Protein AF-A0A5C3F534-F1 (afdb_monomer_lite)

pLDDT: mean 74.05, std 22.43, range [33.62, 97.81]

Structure (mmCIF, N/CA/C/O backbone):
data_AF-A0A5C3F534-F1
#
_entry.id   AF-A0A5C3F534-F1
#
loop_
_atom_site.group_PDB
_atom_site.id
_atom_site.type_symbol
_atom_site.label_atom_id
_atom_site.label_alt_id
_atom_site.label_comp_id
_atom_site.label_asym_id
_atom_site.label_entity_id
_atom_site.label_seq_id
_atom_site.pdbx_PDB_ins_code
_atom_site.Cartn_x
_atom_site.Cartn_y
_atom_site.Cartn_z
_atom_site.occupancy
_atom_site.B_iso_or_equiv
_atom_site.auth_seq_id
_atom_site.auth_comp_id
_atom_site.auth_asym_id
_atom_site.auth_atom_id
_atom_site.pdbx_PDB_model_num
ATOM 1 N N . MET A 1 1 ? -5.388 28.451 -69.605 1.00 50.72 1 MET A N 1
ATOM 2 C CA . MET A 1 1 ? -6.023 29.070 -68.423 1.00 50.72 1 MET A CA 1
ATOM 3 C C . MET A 1 1 ? -6.948 28.037 -67.798 1.00 50.72 1 MET A C 1
ATOM 5 O O . MET A 1 1 ? -7.930 27.686 -68.431 1.00 50.72 1 MET A O 1
ATOM 9 N N . SER A 1 2 ? -6.607 27.494 -66.629 1.00 49.47 2 SER A N 1
ATOM 10 C CA . SER A 1 2 ? -7.449 26.541 -65.888 1.00 49.47 2 SER A CA 1
ATOM 11 C C . SER A 1 2 ? -7.576 27.024 -64.445 1.00 49.47 2 SER A C 1
ATOM 13 O O . SER A 1 2 ? -6.578 27.142 -63.737 1.00 49.47 2 SER A O 1
ATOM 15 N N . THR A 1 3 ? -8.793 27.368 -64.044 1.00 60.88 3 THR A N 1
ATOM 16 C CA . THR A 1 3 ? -9.143 27.924 -62.734 1.00 60.88 3 THR A CA 1
ATOM 17 C C . THR A 1 3 ? -9.295 26.810 -61.693 1.00 60.88 3 THR A C 1
ATOM 19 O O . THR A 1 3 ? -10.115 25.913 -61.880 1.00 60.88 3 THR A O 1
ATOM 22 N N . SER A 1 4 ? -8.529 26.869 -60.598 1.00 57.50 4 SER A N 1
ATOM 23 C CA . SER A 1 4 ? -8.706 26.008 -59.412 1.00 57.50 4 SER A CA 1
ATOM 24 C C . SER A 1 4 ? -10.020 26.316 -58.681 1.00 57.50 4 SER A C 1
ATOM 26 O O . SER A 1 4 ? -10.380 27.491 -58.584 1.00 57.50 4 SER A O 1
ATOM 28 N N . PRO A 1 5 ? -10.711 25.319 -58.095 1.00 60.12 5 PRO A N 1
ATOM 29 C CA . PRO A 1 5 ? -11.879 25.571 -57.266 1.00 60.12 5 PRO A CA 1
ATOM 30 C C . PRO A 1 5 ? -11.446 26.017 -55.863 1.00 60.12 5 PRO A C 1
ATOM 32 O O . PRO A 1 5 ? -10.593 25.408 -55.217 1.00 60.12 5 PRO A O 1
ATOM 35 N N . GLN A 1 6 ? -12.045 27.108 -55.400 1.00 57.16 6 GLN A N 1
ATOM 36 C CA . GLN A 1 6 ? -11.814 27.718 -54.096 1.00 57.16 6 GLN A CA 1
ATOM 37 C C . GLN A 1 6 ? -12.632 26.978 -53.025 1.00 57.16 6 GLN A C 1
ATOM 39 O O . GLN A 1 6 ? -13.840 26.799 -53.174 1.00 57.16 6 GLN A O 1
ATOM 44 N N . ALA A 1 7 ? -11.979 26.525 -51.951 1.00 57.31 7 ALA A N 1
ATOM 45 C CA . ALA A 1 7 ? -12.646 25.885 -50.819 1.00 57.31 7 ALA A CA 1
ATOM 46 C C . ALA A 1 7 ? -13.502 26.912 -50.051 1.00 57.31 7 ALA A C 1
ATOM 48 O O . ALA A 1 7 ? -12.996 27.947 -49.618 1.00 57.31 7 ALA A O 1
ATOM 49 N N . GLY A 1 8 ? -14.801 26.633 -49.901 1.00 61.62 8 GLY A N 1
ATOM 50 C CA . GLY A 1 8 ? -15.735 27.464 -49.133 1.00 61.62 8 GLY A CA 1
ATOM 51 C C . GLY A 1 8 ? -15.507 27.386 -47.613 1.00 61.62 8 GLY A C 1
ATOM 52 O O . GLY A 1 8 ? -14.851 26.456 -47.133 1.00 61.62 8 GLY A O 1
ATOM 53 N N . PRO A 1 9 ? -16.041 28.345 -46.830 1.00 58.97 9 PRO A N 1
ATOM 54 C CA . PRO A 1 9 ? -15.802 28.422 -45.393 1.00 58.97 9 PRO A CA 1
ATOM 55 C C . PRO A 1 9 ? -16.455 27.235 -44.675 1.00 58.97 9 PRO A C 1
ATOM 57 O O . PRO A 1 9 ? -17.672 27.062 -44.703 1.00 58.97 9 PRO A O 1
ATOM 60 N N . SER A 1 10 ? -15.635 26.420 -44.010 1.00 60.22 10 SER A N 1
ATOM 61 C CA . SER A 1 10 ? -16.082 25.352 -43.113 1.00 60.22 10 SER A CA 1
ATOM 62 C C . SER A 1 10 ? -16.982 25.938 -42.022 1.00 60.22 10 SER A C 1
ATOM 64 O O . SER A 1 10 ? -16.489 26.582 -41.094 1.00 60.22 10 SER A O 1
ATOM 66 N N . ALA A 1 11 ? -18.293 25.702 -42.111 1.00 62.62 11 ALA A N 1
ATOM 67 C CA . ALA A 1 11 ? -19.240 26.022 -41.052 1.00 62.62 11 ALA A CA 1
ATOM 68 C C . ALA A 1 11 ? -18.811 25.297 -39.766 1.00 62.62 11 ALA A C 1
ATOM 70 O O . ALA A 1 11 ? -18.898 24.072 -39.663 1.00 62.62 11 ALA A O 1
ATOM 71 N N . ALA A 1 12 ? -18.294 26.055 -38.798 1.00 64.38 12 ALA A N 1
ATOM 72 C CA . ALA A 1 12 ? -17.915 25.533 -37.497 1.00 64.38 12 ALA A CA 1
ATOM 73 C C . ALA A 1 12 ? -19.152 24.902 -36.843 1.00 64.38 12 ALA A C 1
ATOM 75 O O . ALA A 1 12 ? -20.099 25.598 -36.476 1.00 64.38 12 ALA A O 1
ATOM 76 N N . SER A 1 13 ? -19.163 23.572 -36.726 1.00 63.91 13 SER A N 1
ATOM 77 C CA . SER A 1 13 ? -20.208 22.867 -35.984 1.00 63.91 13 SER A CA 1
ATOM 78 C C . SER A 1 13 ? -20.249 23.405 -34.550 1.00 63.91 13 SER A C 1
ATOM 80 O O . SER A 1 13 ? -19.191 23.499 -33.919 1.00 63.91 13 SER A O 1
ATOM 82 N N . PRO A 1 14 ? -21.430 23.757 -34.006 1.00 62.78 14 PRO A N 1
ATOM 83 C CA . PRO A 1 14 ? -21.517 24.313 -32.667 1.00 62.78 14 PRO A CA 1
ATOM 84 C C . PRO A 1 14 ? -20.992 23.284 -31.665 1.00 62.78 14 PRO A C 1
ATOM 86 O O . PRO A 1 14 ? -21.480 22.153 -31.590 1.00 62.78 14 PRO A O 1
ATOM 89 N N . ILE A 1 15 ? -19.973 23.683 -30.903 1.00 63.66 15 ILE A N 1
ATOM 90 C CA . ILE A 1 15 ? -19.391 22.888 -29.822 1.00 63.66 15 ILE A CA 1
ATOM 91 C C . ILE A 1 15 ? -20.510 22.646 -28.806 1.00 63.66 15 ILE A C 1
ATOM 93 O O . ILE A 1 15 ? -20.871 23.538 -28.036 1.00 63.66 15 ILE A O 1
ATOM 97 N N . ARG A 1 16 ? -21.113 21.451 -28.829 1.00 67.00 16 ARG A N 1
ATOM 98 C CA . ARG A 1 16 ? -22.164 21.091 -27.872 1.00 67.00 16 ARG A CA 1
ATOM 99 C C . ARG A 1 16 ? -21.542 21.106 -26.484 1.00 67.00 16 ARG A C 1
ATOM 101 O O . ARG A 1 16 ? -20.658 20.299 -26.191 1.00 67.00 16 ARG A O 1
ATOM 108 N N . LYS A 1 17 ? -21.998 22.029 -25.636 1.00 63.31 17 LYS A N 1
ATOM 109 C CA . LYS A 1 17 ? -21.627 22.064 -24.222 1.00 63.31 17 LYS A CA 1
ATOM 110 C C . LYS A 1 17 ? -22.056 20.732 -23.612 1.00 63.31 17 LYS A C 1
ATOM 112 O O . LYS A 1 17 ? -23.244 20.429 -23.535 1.00 63.31 17 LYS A O 1
ATOM 117 N N . ARG A 1 18 ? -21.083 19.896 -23.251 1.00 67.69 18 ARG A N 1
ATOM 118 C CA . ARG A 1 18 ? -21.347 18.642 -22.547 1.00 67.69 18 ARG A CA 1
ATOM 119 C C . ARG A 1 18 ? -21.775 19.032 -21.137 1.00 67.69 18 ARG A C 1
ATOM 121 O O . ARG A 1 18 ? -20.958 19.558 -20.390 1.00 67.69 18 ARG A O 1
ATOM 128 N N . HIS A 1 19 ? -23.046 18.834 -20.802 1.00 78.25 19 HIS A N 1
ATOM 129 C CA . HIS A 1 19 ? -23.487 18.973 -19.418 1.00 78.25 19 HIS A CA 1
ATOM 130 C C . HIS A 1 19 ? -22.737 17.953 -18.560 1.00 78.25 19 HIS A C 1
ATOM 132 O O . HIS A 1 19 ? -22.516 16.817 -18.991 1.00 78.25 19 HIS A O 1
ATOM 138 N N . HIS A 1 20 ? -22.308 18.372 -17.370 1.00 79.81 20 HIS A N 1
ATOM 139 C CA . HIS A 1 20 ? -21.835 17.435 -16.363 1.00 79.81 20 HIS A CA 1
ATOM 140 C C . HIS A 1 20 ? -23.029 16.578 -15.965 1.00 79.81 20 HIS A C 1
ATOM 142 O O . HIS A 1 20 ? -23.979 17.078 -15.371 1.00 79.81 20 HIS A O 1
ATOM 148 N N . LEU A 1 21 ? -22.994 15.316 -16.382 1.00 84.12 21 LEU A N 1
ATOM 149 C CA . LEU A 1 21 ? -24.037 14.363 -16.058 1.00 84.12 21 LEU A CA 1
ATOM 150 C C . LEU A 1 21 ? -24.106 14.166 -14.549 1.00 84.12 21 LEU A C 1
ATOM 152 O O . LEU A 1 21 ? -23.068 13.972 -13.905 1.00 84.12 21 LEU A O 1
ATOM 156 N N . ASP A 1 22 ? -25.324 14.138 -14.026 1.00 91.62 22 ASP A N 1
ATOM 157 C CA . ASP A 1 22 ? -25.596 13.702 -12.660 1.00 91.62 22 ASP A CA 1
ATOM 158 C C . ASP A 1 22 ? -25.099 12.251 -12.455 1.00 91.62 22 ASP A C 1
ATOM 160 O O . ASP A 1 22 ? -25.094 11.475 -13.422 1.00 91.62 22 ASP A O 1
ATOM 164 N N . PRO A 1 23 ? -24.662 11.829 -11.250 1.00 93.94 23 PRO A N 1
ATOM 165 C CA . PRO A 1 23 ? -24.180 10.466 -11.026 1.00 93.94 23 PRO A CA 1
ATOM 166 C C . PRO A 1 23 ? -25.185 9.392 -11.459 1.00 93.94 23 PRO A C 1
ATOM 168 O O . PRO A 1 23 ? -24.780 8.365 -12.008 1.00 93.94 23 PRO A O 1
ATOM 171 N N . HIS A 1 24 ? -26.488 9.649 -11.295 1.00 95.25 24 HIS A N 1
ATOM 172 C CA . HIS A 1 24 ? -27.536 8.743 -11.762 1.00 95.25 24 HIS A CA 1
ATOM 173 C C . HIS A 1 24 ? -27.603 8.666 -13.290 1.00 95.25 24 HIS A C 1
ATOM 175 O O . HIS A 1 24 ? -27.752 7.578 -13.842 1.00 95.25 24 HIS A O 1
ATOM 181 N N . GLU A 1 25 ? -27.425 9.788 -13.990 1.00 93.88 25 GLU A N 1
ATOM 182 C CA . GLU A 1 25 ? -27.414 9.817 -15.455 1.00 93.88 25 GLU A CA 1
ATOM 183 C C . GLU A 1 25 ? -26.181 9.084 -16.020 1.00 93.88 25 GLU A C 1
ATOM 185 O O . GLU A 1 25 ? -26.275 8.380 -17.027 1.00 93.88 25 GLU A O 1
ATOM 190 N N . GLN A 1 26 ? -25.023 9.178 -15.353 1.00 94.31 26 GLN A N 1
ATOM 191 C CA . GLN A 1 26 ? -23.816 8.433 -15.740 1.00 94.31 26 GLN A CA 1
ATOM 192 C C . GLN A 1 26 ? -24.009 6.920 -15.604 1.00 94.31 26 GLN A C 1
ATOM 194 O O . GLN A 1 26 ? -23.636 6.164 -16.505 1.00 94.31 26 GLN A O 1
ATOM 199 N N . GLN A 1 27 ? -24.617 6.483 -14.497 1.00 94.94 27 GLN A N 1
ATOM 200 C CA . GLN A 1 27 ? -24.956 5.079 -14.275 1.00 94.94 27 GLN A CA 1
ATOM 201 C C . GLN A 1 27 ? -25.990 4.593 -15.292 1.00 94.94 27 GLN A C 1
ATOM 203 O O . GLN A 1 27 ? -25.781 3.550 -15.905 1.00 94.94 27 GLN A O 1
ATOM 208 N N . ALA A 1 28 ? -27.052 5.367 -15.536 1.00 94.88 28 ALA A N 1
ATOM 209 C CA . ALA A 1 28 ? -28.082 5.034 -16.517 1.00 94.88 28 ALA A CA 1
ATOM 210 C C . ALA A 1 28 ? -27.490 4.837 -17.920 1.00 94.88 28 ALA A C 1
ATOM 212 O O . ALA A 1 28 ? -27.769 3.827 -18.557 1.00 94.88 28 ALA A O 1
ATOM 213 N N . ARG A 1 29 ? -26.589 5.722 -18.371 1.00 94.56 29 ARG A N 1
ATOM 214 C CA . ARG A 1 29 ? -25.892 5.555 -19.661 1.00 94.56 29 ARG A CA 1
ATOM 215 C C . ARG A 1 29 ? -24.978 4.332 -19.705 1.00 94.56 29 ARG A C 1
ATOM 217 O O . ARG A 1 29 ? -24.855 3.692 -20.749 1.00 94.56 29 ARG A O 1
ATOM 224 N N . ALA A 1 30 ? -24.299 4.013 -18.602 1.00 92.75 30 ALA A N 1
ATOM 225 C CA . ALA A 1 30 ? -23.480 2.806 -18.518 1.00 92.75 30 ALA A CA 1
ATOM 226 C C . ALA A 1 30 ? -24.346 1.536 -18.593 1.00 92.75 30 ALA A C 1
ATOM 228 O O . ALA A 1 30 ? -23.978 0.595 -19.296 1.00 92.75 30 ALA A O 1
ATOM 229 N N . LEU A 1 31 ? -25.507 1.542 -17.927 1.00 93.62 31 LEU A N 1
ATOM 230 C CA . LEU A 1 31 ? -26.490 0.459 -17.965 1.00 93.62 31 LEU A CA 1
ATOM 231 C C . LEU A 1 31 ? -27.117 0.307 -19.351 1.00 93.62 31 LEU A C 1
ATOM 233 O O . LEU A 1 31 ? -27.145 -0.801 -19.868 1.00 93.62 31 LEU A O 1
ATOM 237 N N . GLU A 1 32 ? -27.545 1.398 -19.986 1.00 94.81 32 GLU A N 1
ATOM 238 C CA . GLU A 1 32 ? -28.093 1.394 -21.348 1.00 94.81 32 GLU A CA 1
ATOM 239 C C . GLU A 1 32 ? -27.104 0.759 -22.338 1.00 94.81 32 GLU A C 1
ATOM 241 O O . GLU A 1 32 ? -27.463 -0.116 -23.124 1.00 94.81 32 GLU A O 1
ATOM 246 N N . LYS A 1 33 ? -25.819 1.118 -22.232 1.00 93.69 33 LYS A N 1
ATOM 247 C CA . LYS A 1 33 ? -24.752 0.532 -23.051 1.00 93.69 33 LYS A CA 1
ATOM 248 C C . LYS A 1 33 ? -24.526 -0.958 -22.773 1.00 93.69 33 LYS A C 1
ATOM 250 O O . LYS A 1 33 ? -24.180 -1.691 -23.697 1.00 93.69 33 LYS A O 1
ATOM 255 N N . LEU A 1 34 ? -24.668 -1.395 -21.522 1.00 92.12 34 LEU A N 1
ATOM 256 C CA . LEU A 1 34 ? -24.512 -2.799 -21.137 1.00 92.12 34 LEU A CA 1
ATOM 257 C C . LEU A 1 34 ? -25.701 -3.642 -21.622 1.00 92.12 34 LEU A C 1
ATOM 259 O O . LEU A 1 34 ? -25.508 -4.722 -22.172 1.00 92.12 34 LEU A O 1
ATOM 263 N N . LEU A 1 35 ? -26.917 -3.111 -21.476 1.00 93.88 35 LEU A N 1
ATOM 264 C CA . LEU A 1 35 ? -28.174 -3.758 -21.856 1.00 93.88 35 LEU A CA 1
ATOM 265 C C . LEU A 1 35 ? -28.424 -3.765 -23.368 1.00 93.88 35 LEU A C 1
ATOM 267 O O . LEU A 1 35 ? -29.204 -4.586 -23.837 1.00 93.88 35 LEU A O 1
ATOM 271 N N . ALA A 1 36 ? -27.747 -2.911 -24.143 1.00 95.31 36 ALA A N 1
ATOM 272 C CA . ALA A 1 36 ? -27.784 -2.970 -25.605 1.00 95.31 36 ALA A CA 1
ATOM 273 C C . ALA A 1 36 ? -27.279 -4.320 -26.159 1.00 95.31 36 ALA A C 1
ATOM 275 O O . ALA A 1 36 ? -27.710 -4.748 -27.230 1.00 95.31 36 ALA A O 1
ATOM 276 N N . HIS A 1 37 ? -26.382 -5.000 -25.434 1.00 92.75 37 HIS A N 1
ATOM 277 C CA . HIS A 1 37 ? -25.831 -6.303 -25.813 1.00 92.75 37 HIS A CA 1
ATOM 278 C C . HIS A 1 37 ? -25.747 -7.236 -24.594 1.00 92.75 37 HIS A C 1
ATOM 280 O O . HIS A 1 37 ? -24.651 -7.446 -24.066 1.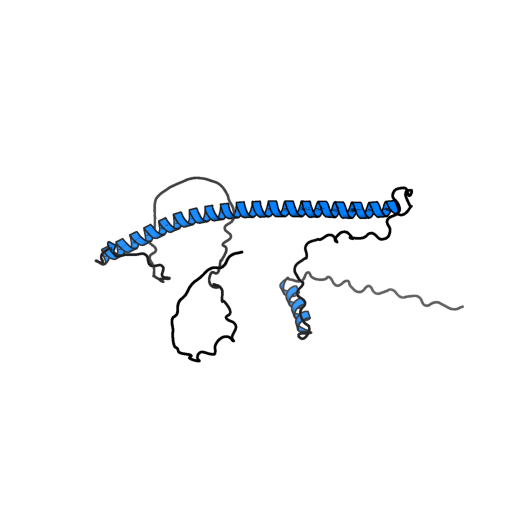00 92.75 37 HIS A O 1
ATOM 286 N N . PRO A 1 38 ? -26.876 -7.821 -24.155 1.00 90.75 38 PRO A N 1
ATOM 287 C CA . PRO A 1 38 ? -26.920 -8.637 -22.941 1.00 90.75 38 PRO A CA 1
ATOM 288 C C . PRO A 1 38 ? -26.106 -9.938 -23.058 1.00 90.75 38 PRO A C 1
ATOM 290 O O . PRO A 1 38 ? -25.616 -10.441 -22.055 1.00 90.75 38 PRO A O 1
ATOM 293 N N . GLU A 1 39 ? -25.891 -10.440 -24.278 1.00 93.25 39 GLU A N 1
ATOM 294 C CA . GLU A 1 39 ? -25.084 -11.641 -24.557 1.00 93.25 39 GLU A CA 1
ATOM 295 C C . GLU A 1 39 ? -23.569 -11.424 -24.369 1.00 93.25 39 GLU A C 1
ATOM 297 O O . GLU A 1 39 ? -22.783 -12.372 -24.338 1.00 93.25 39 GLU A O 1
ATOM 302 N N . ARG A 1 40 ? -23.105 -10.169 -24.272 1.00 90.69 40 ARG A N 1
ATOM 303 C CA . ARG A 1 40 ? -21.677 -9.873 -24.123 1.00 90.69 40 ARG A CA 1
ATOM 304 C C . ARG A 1 40 ? -21.259 -10.061 -22.668 1.00 90.69 40 ARG A C 1
ATOM 306 O O . ARG A 1 40 ? -21.668 -9.296 -21.799 1.00 90.69 40 ARG A O 1
ATOM 313 N N . GLN A 1 41 ? -20.350 -11.004 -22.417 1.00 88.94 41 GLN A N 1
ATOM 314 C CA . GLN A 1 41 ? -19.773 -11.192 -21.086 1.00 88.94 41 GLN A CA 1
ATOM 315 C C . GLN A 1 41 ? -19.168 -9.883 -20.549 1.00 88.94 41 GLN A C 1
ATOM 317 O O . GLN A 1 41 ? -18.346 -9.226 -21.202 1.00 88.94 41 GLN A O 1
ATOM 322 N N . VAL A 1 42 ? -19.570 -9.517 -19.333 1.00 90.00 42 VAL A N 1
ATOM 323 C CA . VAL A 1 42 ? -19.081 -8.324 -18.639 1.00 90.00 42 VAL A CA 1
ATOM 324 C C . VAL A 1 42 ? -17.678 -8.589 -18.099 1.00 90.00 42 VAL A C 1
ATOM 326 O O . VAL A 1 42 ? -17.476 -9.488 -17.285 1.00 90.00 42 VAL A O 1
ATOM 329 N N . HIS A 1 43 ? -16.693 -7.802 -18.536 1.00 90.94 43 HIS A N 1
ATOM 330 C CA . HIS A 1 43 ? -15.331 -7.889 -18.013 1.00 90.94 43 HIS A CA 1
ATOM 331 C C . HIS A 1 43 ? -15.196 -7.058 -16.735 1.00 90.94 43 HIS A C 1
ATOM 333 O O . HIS A 1 43 ? -15.161 -5.828 -16.789 1.00 90.94 43 HIS A O 1
ATOM 339 N N . ILE A 1 44 ? -15.092 -7.736 -15.593 1.00 90.88 44 ILE A N 1
ATOM 340 C CA . ILE A 1 44 ? -14.725 -7.112 -14.320 1.00 90.88 44 ILE A CA 1
ATOM 341 C C . ILE A 1 44 ? -13.193 -7.147 -14.221 1.00 90.88 44 ILE A C 1
ATOM 343 O O . ILE A 1 44 ? -12.617 -8.239 -14.258 1.00 90.88 44 ILE A O 1
ATOM 347 N N . PRO A 1 45 ? -12.510 -5.992 -14.132 1.00 91.25 45 PRO A N 1
ATOM 348 C CA . PRO A 1 45 ? -11.059 -5.973 -14.045 1.00 91.25 45 PRO A CA 1
ATOM 349 C C . PRO A 1 45 ? -10.597 -6.624 -12.738 1.00 91.25 45 PRO A C 1
ATOM 351 O O . PRO A 1 45 ? -11.146 -6.367 -11.667 1.00 91.25 45 PRO A O 1
ATOM 354 N N . ALA A 1 46 ? -9.558 -7.452 -12.830 1.00 92.38 46 ALA A N 1
ATOM 355 C CA . ALA A 1 46 ? -8.872 -7.991 -11.663 1.00 92.38 46 ALA A CA 1
ATOM 356 C C . ALA A 1 46 ? -8.245 -6.855 -10.826 1.00 92.38 46 ALA A C 1
ATOM 358 O O . ALA A 1 46 ? -7.935 -5.789 -11.376 1.00 92.38 46 ALA A O 1
ATOM 359 N N . PRO A 1 47 ? -8.016 -7.066 -9.515 1.00 92.31 47 PRO A N 1
ATOM 360 C CA . PRO A 1 47 ? -7.353 -6.075 -8.678 1.00 92.31 47 PRO A CA 1
ATOM 361 C C . PRO A 1 47 ? -5.982 -5.678 -9.256 1.00 92.31 47 PRO A C 1
ATOM 363 O O . PRO A 1 47 ? -5.312 -6.507 -9.889 1.00 92.31 47 PRO A O 1
ATOM 366 N N . PRO A 1 48 ? -5.539 -4.421 -9.049 1.00 92.12 48 PRO A N 1
ATOM 367 C CA . PRO A 1 48 ? -4.230 -3.971 -9.500 1.00 92.12 48 PRO A CA 1
ATOM 368 C C . PRO A 1 48 ? -3.125 -4.883 -8.967 1.00 92.12 48 PRO A C 1
ATOM 370 O O . PRO A 1 48 ? -3.041 -5.138 -7.768 1.00 92.12 48 PRO A O 1
ATOM 373 N N . ARG A 1 49 ? -2.265 -5.369 -9.864 1.00 89.00 49 ARG A N 1
ATOM 374 C CA . ARG A 1 49 ? -1.113 -6.187 -9.478 1.00 89.00 49 ARG A CA 1
ATOM 375 C C . ARG A 1 49 ? -0.054 -5.317 -8.814 1.00 89.00 49 ARG A C 1
ATOM 377 O O . ARG A 1 49 ? 0.167 -4.173 -9.221 1.00 89.00 49 ARG A O 1
ATOM 384 N N . GLU A 1 50 ? 0.634 -5.884 -7.833 1.00 87.25 50 GLU A N 1
ATOM 385 C CA . GLU A 1 50 ? 1.795 -5.237 -7.237 1.00 87.25 50 GLU A CA 1
ATOM 386 C C . GLU A 1 50 ? 2.896 -5.055 -8.284 1.00 87.25 50 GLU A C 1
ATOM 388 O O . GLU A 1 50 ? 3.090 -5.884 -9.179 1.00 87.25 50 GLU A O 1
ATOM 393 N N . LYS A 1 51 ? 3.607 -3.929 -8.199 1.00 87.75 51 LYS A N 1
ATOM 394 C CA . LYS A 1 51 ? 4.734 -3.655 -9.090 1.00 87.75 51 LYS A CA 1
ATOM 395 C C . LYS A 1 51 ? 5.818 -4.675 -8.763 1.00 87.75 51 LYS A C 1
ATOM 397 O O . LYS A 1 51 ? 6.282 -4.690 -7.634 1.00 87.75 51 LYS A O 1
ATOM 402 N N . SER A 1 52 ? 6.217 -5.493 -9.733 1.00 88.81 52 SER A N 1
ATOM 403 C CA . SER A 1 52 ? 7.349 -6.410 -9.610 1.00 88.81 52 SER A CA 1
ATOM 404 C C . SER A 1 52 ? 8.389 -6.113 -10.683 1.00 88.81 52 SER A C 1
ATOM 406 O O . SER A 1 52 ? 8.072 -5.648 -11.783 1.00 88.81 52 SER A O 1
ATOM 408 N N . ILE A 1 53 ? 9.653 -6.362 -10.358 1.00 89.12 53 ILE A N 1
ATOM 409 C CA . ILE A 1 53 ? 10.751 -6.246 -11.317 1.00 89.12 53 ILE A CA 1
ATOM 410 C C . ILE A 1 53 ? 10.999 -7.620 -11.906 1.00 89.12 53 ILE A C 1
ATOM 412 O O . ILE A 1 53 ? 10.908 -8.635 -11.216 1.00 89.12 53 ILE A O 1
ATOM 416 N N . ARG A 1 54 ? 11.294 -7.655 -13.208 1.00 89.12 54 ARG A N 1
ATOM 417 C CA . ARG A 1 54 ? 11.601 -8.913 -13.889 1.00 89.12 54 ARG A CA 1
ATOM 418 C C . ARG A 1 54 ? 12.823 -9.559 -13.232 1.00 89.12 54 ARG A C 1
ATOM 420 O O . ARG A 1 54 ? 13.799 -8.842 -12.993 1.00 89.12 54 ARG A O 1
ATOM 427 N N . PRO A 1 55 ? 12.799 -10.880 -12.998 1.00 88.56 55 PRO A N 1
ATOM 428 C CA . PRO A 1 55 ? 13.939 -11.561 -12.411 1.00 88.56 55 PRO A CA 1
ATOM 429 C C . PRO A 1 55 ? 15.190 -11.361 -13.285 1.00 88.56 55 PRO A C 1
ATOM 431 O O . PRO A 1 55 ? 15.075 -11.256 -14.517 1.00 88.56 55 PRO A O 1
ATOM 434 N N . PRO A 1 56 ? 16.385 -11.280 -12.673 1.00 87.62 56 PRO A N 1
ATOM 435 C CA . PRO A 1 56 ? 17.641 -11.278 -13.408 1.00 87.62 56 PRO A CA 1
ATOM 436 C C . PRO A 1 56 ? 17.737 -12.492 -14.339 1.00 87.62 56 PRO A C 1
ATOM 438 O O . PRO A 1 56 ? 17.226 -13.567 -14.039 1.00 87.62 56 PRO A O 1
ATOM 441 N N . ARG A 1 57 ? 18.392 -12.323 -15.491 1.00 89.19 57 ARG A N 1
ATOM 442 C CA . ARG A 1 57 ? 18.654 -13.442 -16.407 1.00 89.19 57 ARG A CA 1
ATOM 443 C C . ARG A 1 57 ? 19.759 -14.315 -15.818 1.00 89.19 57 ARG A C 1
ATOM 445 O O . ARG A 1 57 ? 20.815 -13.780 -15.499 1.00 89.19 57 ARG A O 1
ATOM 452 N N . GLU A 1 58 ? 19.530 -15.622 -15.758 1.00 89.19 58 GLU A N 1
ATOM 453 C CA . GLU A 1 58 ? 20.484 -16.588 -15.192 1.00 89.19 58 GLU A CA 1
ATOM 454 C C . GLU A 1 58 ? 21.782 -16.680 -16.002 1.00 89.19 58 GLU A C 1
ATOM 456 O O . GLU A 1 58 ? 22.870 -16.599 -15.443 1.00 89.19 58 GLU A O 1
ATOM 461 N N . ILE A 1 59 ? 21.683 -16.785 -17.333 1.00 88.50 59 ILE A N 1
ATOM 462 C CA . ILE A 1 59 ? 22.849 -16.884 -18.222 1.00 88.50 59 ILE A CA 1
ATOM 463 C C . ILE A 1 59 ? 22.882 -15.677 -19.155 1.00 88.50 59 ILE A C 1
ATOM 465 O O . ILE A 1 59 ? 21.974 -15.451 -19.966 1.00 88.50 59 ILE A O 1
ATOM 469 N N . GLN A 1 60 ? 23.962 -14.906 -19.067 1.00 84.00 60 GLN A N 1
ATOM 470 C CA . GLN A 1 60 ? 24.260 -13.837 -20.009 1.00 84.00 60 GLN A CA 1
ATOM 471 C C . GLN A 1 60 ? 25.093 -14.411 -21.156 1.00 84.00 60 GLN A C 1
ATOM 473 O O . GLN A 1 60 ? 26.212 -14.864 -20.959 1.00 84.00 60 GLN A O 1
ATOM 478 N N . LYS A 1 61 ? 24.531 -14.412 -22.368 1.00 88.06 61 LYS A N 1
ATOM 479 C CA . LYS A 1 61 ? 25.164 -15.028 -23.548 1.00 88.06 61 LYS A CA 1
ATOM 480 C C . LYS A 1 61 ? 26.287 -14.180 -24.165 1.00 88.06 61 LYS A C 1
ATOM 482 O O . LYS A 1 61 ? 27.080 -14.705 -24.931 1.00 88.06 61 LYS A O 1
ATOM 487 N N . ASN A 1 62 ? 26.355 -12.889 -23.827 1.00 82.81 62 ASN A N 1
ATOM 488 C CA . ASN A 1 62 ? 27.217 -11.905 -24.492 1.00 82.81 62 ASN A CA 1
ATOM 489 C C . ASN A 1 62 ? 28.193 -11.244 -23.505 1.00 82.81 62 ASN A C 1
ATOM 491 O O . ASN A 1 62 ? 28.325 -10.021 -23.491 1.00 82.81 62 ASN A O 1
ATOM 495 N N . VAL A 1 63 ? 28.825 -12.034 -22.636 1.00 85.75 63 VAL A N 1
ATOM 496 C CA . VAL A 1 63 ? 29.829 -11.517 -21.697 1.00 85.75 63 VAL A CA 1
ATOM 497 C C . VAL A 1 63 ? 31.157 -11.380 -22.440 1.00 85.75 63 VAL A C 1
ATOM 499 O O . VAL A 1 63 ? 31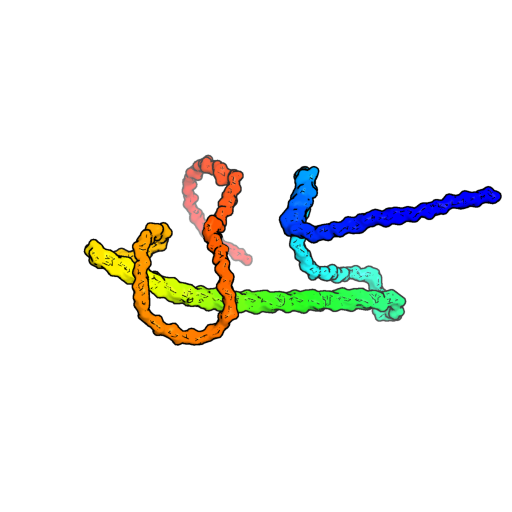.723 -12.372 -22.894 1.00 85.75 63 VAL A O 1
ATOM 502 N N . VAL A 1 64 ? 31.631 -10.143 -22.600 1.00 85.44 64 VAL A N 1
ATOM 503 C CA . VAL A 1 64 ? 32.977 -9.870 -23.123 1.00 85.44 64 VAL A CA 1
ATOM 504 C C . VAL A 1 64 ? 34.022 -10.257 -22.071 1.00 85.44 64 VAL A C 1
ATOM 506 O O . VAL A 1 64 ? 33.757 -10.167 -20.874 1.00 85.44 64 VAL A O 1
ATOM 509 N N . GLY A 1 65 ? 35.193 -10.736 -22.505 1.00 89.06 65 GLY A N 1
ATOM 510 C CA . GLY A 1 65 ? 36.236 -11.218 -21.592 1.00 89.06 65 GLY A CA 1
ATOM 511 C C . GLY A 1 65 ? 36.697 -10.151 -20.593 1.00 89.06 65 GLY A C 1
ATOM 512 O O . GLY A 1 65 ? 36.676 -8.962 -20.898 1.00 89.06 65 GLY A O 1
ATOM 513 N N . SER A 1 66 ? 37.160 -10.568 -19.413 1.00 85.50 66 SER A N 1
ATOM 514 C CA . SER A 1 66 ? 37.477 -9.663 -18.293 1.00 85.50 66 SER A CA 1
ATOM 515 C C . SER A 1 66 ? 38.575 -8.632 -18.586 1.00 85.50 66 SER A C 1
ATOM 517 O O . SER A 1 66 ? 38.649 -7.612 -17.910 1.00 85.50 66 SER A O 1
ATOM 519 N N . SER A 1 67 ? 39.433 -8.894 -19.576 1.00 89.06 67 SER A N 1
ATOM 520 C CA . SER A 1 67 ? 40.492 -7.984 -20.030 1.00 89.06 67 SER A CA 1
ATOM 521 C C . SER A 1 67 ? 40.132 -7.207 -21.302 1.00 89.06 67 SER A C 1
ATOM 523 O O . SER A 1 67 ? 40.978 -6.491 -21.837 1.00 89.06 67 SER A O 1
ATOM 525 N N . ALA A 1 68 ? 38.920 -7.376 -21.839 1.00 86.56 68 ALA A N 1
ATOM 526 C CA . ALA A 1 68 ? 38.466 -6.616 -22.996 1.00 86.56 68 ALA A CA 1
ATOM 527 C C . ALA A 1 68 ? 38.226 -5.148 -22.601 1.00 86.56 68 ALA A C 1
ATOM 529 O O . ALA A 1 68 ? 37.727 -4.856 -21.516 1.00 86.56 68 ALA A O 1
ATOM 530 N N . GLY A 1 69 ? 38.592 -4.211 -23.479 1.00 87.00 69 GLY A N 1
ATOM 531 C CA . GLY A 1 69 ? 38.371 -2.780 -23.250 1.00 87.00 69 GLY A CA 1
ATOM 532 C C . GLY A 1 69 ? 36.886 -2.394 -23.236 1.00 87.00 69 GLY A C 1
ATOM 533 O O . GLY A 1 69 ? 36.022 -3.154 -23.676 1.00 87.00 69 GLY A O 1
ATOM 534 N N . ALA A 1 70 ? 36.583 -1.181 -22.762 1.00 88.69 70 ALA A N 1
ATOM 535 C CA . ALA A 1 70 ? 35.215 -0.668 -22.726 1.00 88.69 70 ALA A CA 1
ATOM 536 C C . ALA A 1 70 ? 34.648 -0.500 -24.149 1.00 88.69 70 ALA A C 1
ATOM 538 O O . ALA A 1 70 ? 35.091 0.356 -24.916 1.00 88.69 70 ALA A O 1
ATOM 539 N N . GLY A 1 71 ? 33.657 -1.323 -24.499 1.00 88.06 71 GLY A N 1
ATOM 540 C CA . GLY A 1 71 ? 32.927 -1.213 -25.761 1.00 88.06 71 GLY A CA 1
ATOM 541 C C . GLY A 1 71 ? 31.940 -0.040 -25.763 1.00 88.06 71 GLY A C 1
ATOM 542 O O . GLY A 1 71 ? 31.471 0.406 -24.717 1.00 88.06 71 GLY A O 1
ATOM 543 N N . SER A 1 72 ? 31.546 0.431 -26.948 1.00 91.62 72 SER A N 1
ATOM 544 C CA . SER A 1 72 ? 30.592 1.547 -27.103 1.00 91.62 72 SER A CA 1
ATOM 545 C C . SER A 1 72 ? 29.199 1.270 -26.514 1.00 91.62 72 SER A C 1
ATOM 547 O O . SER A 1 72 ? 28.478 2.199 -26.153 1.00 91.62 72 SER A O 1
ATOM 549 N N . GLY A 1 73 ? 28.814 -0.003 -26.385 1.00 90.81 73 GLY A N 1
ATOM 550 C CA . GLY A 1 73 ? 27.542 -0.426 -25.792 1.00 90.81 73 GLY A CA 1
ATOM 551 C C . GLY A 1 73 ? 27.549 -0.548 -24.265 1.00 90.81 73 GLY A C 1
ATOM 552 O O . GLY A 1 73 ? 26.475 -0.613 -23.665 1.00 90.81 73 GLY A O 1
ATOM 553 N N . GLU A 1 74 ? 28.722 -0.542 -23.624 1.00 90.06 74 GLU A N 1
ATOM 554 C CA . GLU A 1 74 ? 28.858 -0.836 -22.189 1.00 90.06 74 GLU A CA 1
ATOM 555 C C . GLU A 1 74 ? 28.168 0.222 -21.317 1.00 90.06 74 GLU A C 1
ATOM 557 O O . GLU A 1 74 ? 27.504 -0.089 -20.328 1.00 90.06 74 GLU A O 1
ATOM 562 N N . PHE A 1 75 ? 28.207 1.488 -21.745 1.00 92.69 75 PHE A N 1
ATOM 563 C CA . PHE A 1 75 ? 27.498 2.571 -21.063 1.00 92.69 75 PHE A CA 1
ATOM 564 C C . PHE A 1 75 ? 25.987 2.308 -20.954 1.00 92.69 75 PHE A C 1
ATOM 566 O O . PHE A 1 75 ? 25.372 2.552 -19.911 1.00 92.69 75 PHE A O 1
ATOM 573 N N . HIS A 1 76 ? 25.367 1.797 -22.019 1.00 94.75 76 HIS A N 1
ATOM 574 C CA . HIS A 1 76 ? 23.938 1.500 -22.011 1.00 94.75 76 HIS A CA 1
ATOM 575 C C . HIS A 1 76 ? 23.622 0.274 -21.157 1.00 94.75 76 HIS A C 1
ATOM 577 O O . HIS A 1 76 ? 22.632 0.299 -20.420 1.00 94.75 76 HIS A O 1
ATOM 583 N N . VAL A 1 77 ? 24.475 -0.754 -21.186 1.00 91.25 77 VAL A N 1
ATOM 584 C CA . VAL A 1 77 ? 24.362 -1.919 -20.295 1.00 91.25 77 VAL A CA 1
ATOM 585 C C . VAL A 1 77 ? 24.354 -1.460 -18.838 1.00 91.25 77 VAL A C 1
ATOM 587 O O . VAL A 1 77 ? 23.401 -1.756 -18.110 1.00 91.25 77 VAL A O 1
ATOM 590 N N . TYR A 1 78 ? 25.325 -0.632 -18.447 1.00 92.81 78 TYR A N 1
ATOM 591 C CA . TYR A 1 78 ? 25.399 -0.059 -17.109 1.00 92.81 78 TYR A CA 1
ATOM 592 C C . TYR A 1 78 ? 24.169 0.782 -16.749 1.00 92.81 78 TYR A C 1
ATOM 594 O O . TYR A 1 78 ? 23.568 0.596 -15.691 1.00 92.81 78 TYR A O 1
ATOM 602 N N . LYS A 1 79 ? 23.741 1.684 -17.641 1.00 96.50 79 LYS A N 1
ATOM 603 C CA . LYS A 1 79 ? 22.566 2.543 -17.426 1.00 96.50 79 LYS A CA 1
ATOM 604 C C . LYS A 1 79 ? 21.302 1.722 -17.158 1.00 96.50 79 LYS A C 1
ATOM 606 O O . LYS A 1 79 ? 20.524 2.064 -16.265 1.00 96.50 79 LYS A O 1
ATOM 611 N N . HIS A 1 80 ? 21.086 0.649 -17.918 1.00 94.44 80 HIS A N 1
ATOM 612 C CA . HIS A 1 80 ? 19.938 -0.236 -17.734 1.00 94.44 80 HIS A CA 1
ATOM 613 C C . HIS A 1 80 ? 20.053 -1.083 -16.463 1.00 94.44 80 HIS A C 1
ATOM 615 O O . HIS A 1 80 ? 19.059 -1.219 -15.751 1.00 94.44 80 HIS A O 1
ATOM 621 N N . ALA A 1 81 ? 21.239 -1.617 -16.158 1.00 93.06 81 ALA A N 1
ATOM 622 C CA . ALA A 1 81 ? 21.484 -2.382 -14.938 1.00 93.06 81 ALA A CA 1
ATOM 623 C C . ALA A 1 81 ? 21.286 -1.520 -13.682 1.00 93.06 81 ALA A C 1
ATOM 625 O O . ALA A 1 81 ? 20.511 -1.892 -12.805 1.00 93.06 81 ALA A O 1
ATOM 626 N N . ARG A 1 82 ? 21.880 -0.319 -13.642 1.00 96.44 82 ARG A N 1
ATOM 627 C CA . ARG A 1 82 ? 21.739 0.633 -12.531 1.00 96.44 82 ARG A CA 1
ATOM 628 C C . ARG A 1 82 ? 20.280 1.040 -12.318 1.00 96.44 82 ARG A C 1
ATOM 630 O O . ARG A 1 82 ? 19.819 1.068 -11.184 1.00 96.44 82 ARG A O 1
ATOM 637 N N . ARG A 1 83 ? 19.531 1.324 -13.394 1.00 96.06 83 ARG A N 1
ATOM 638 C CA . ARG A 1 83 ? 18.099 1.656 -13.283 1.00 96.06 83 ARG A CA 1
ATOM 639 C C . ARG A 1 83 ? 17.292 0.503 -12.683 1.00 96.06 83 ARG A C 1
ATOM 641 O O . ARG A 1 83 ? 16.514 0.747 -11.770 1.00 96.06 83 ARG A O 1
ATOM 648 N N . ARG A 1 84 ? 17.495 -0.730 -13.163 1.00 94.62 84 ARG A N 1
ATOM 649 C CA . ARG A 1 84 ? 16.822 -1.918 -12.608 1.00 94.62 84 ARG A CA 1
ATOM 650 C C . ARG A 1 84 ? 17.162 -2.122 -11.135 1.00 94.62 84 ARG A C 1
ATOM 652 O O . ARG A 1 84 ? 16.280 -2.468 -10.361 1.00 94.62 84 ARG A O 1
ATOM 659 N N . GLU A 1 85 ? 18.412 -1.879 -10.752 1.00 94.12 85 GLU A N 1
ATOM 660 C CA . GLU A 1 85 ? 18.848 -2.037 -9.367 1.00 94.12 85 GLU A CA 1
ATOM 661 C C . GLU A 1 85 ? 18.236 -0.984 -8.439 1.00 94.12 85 GLU A C 1
ATOM 663 O O . GLU A 1 85 ? 17.735 -1.326 -7.374 1.00 94.12 85 GLU A O 1
ATOM 668 N N . TYR A 1 86 ? 18.170 0.280 -8.862 1.00 96.25 86 TYR A N 1
ATOM 669 C CA . TYR A 1 86 ? 17.477 1.317 -8.091 1.00 96.25 86 TYR A CA 1
ATOM 670 C C . TYR A 1 86 ? 15.982 1.047 -7.961 1.00 96.25 86 TYR A C 1
ATOM 672 O O . TYR A 1 86 ? 15.420 1.234 -6.887 1.00 96.25 86 TYR A O 1
ATOM 680 N N . GLU A 1 87 ? 15.332 0.579 -9.027 1.00 95.44 87 GLU A N 1
ATOM 681 C CA . GLU A 1 87 ? 13.938 0.142 -8.951 1.00 95.44 87 GLU A CA 1
ATOM 682 C C . GLU A 1 87 ? 13.782 -1.007 -7.941 1.00 95.44 87 GLU A C 1
ATOM 684 O O . GLU A 1 87 ? 12.819 -1.012 -7.175 1.00 95.44 87 GLU A O 1
ATOM 689 N N . ARG A 1 88 ? 14.736 -1.950 -7.900 1.00 95.00 88 ARG A N 1
ATOM 690 C CA . ARG A 1 88 ? 14.716 -3.119 -7.005 1.00 95.00 88 ARG A CA 1
ATOM 691 C C . ARG A 1 88 ? 14.870 -2.732 -5.550 1.00 95.00 88 ARG A C 1
ATOM 693 O O . ARG A 1 88 ? 14.078 -3.184 -4.726 1.00 95.00 88 ARG A O 1
ATOM 700 N N . ILE A 1 89 ? 15.855 -1.893 -5.254 1.00 95.44 89 ILE A N 1
ATOM 701 C CA . ILE A 1 89 ? 16.082 -1.357 -3.912 1.00 95.44 89 ILE A CA 1
ATOM 702 C C . ILE A 1 89 ? 14.849 -0.572 -3.463 1.00 95.44 89 ILE A C 1
ATOM 704 O O . ILE A 1 89 ? 14.295 -0.868 -2.412 1.00 95.44 89 ILE A O 1
ATOM 708 N N . LYS A 1 90 ? 14.332 0.322 -4.312 1.00 96.25 90 LYS A N 1
ATOM 709 C CA . LYS A 1 90 ? 13.135 1.105 -3.998 1.00 96.25 90 LYS A CA 1
ATOM 710 C C . LYS A 1 90 ? 11.916 0.230 -3.699 1.00 96.25 90 LYS A C 1
ATOM 712 O O . LYS A 1 90 ? 11.182 0.503 -2.763 1.00 96.25 90 LYS A O 1
ATOM 717 N N . LEU A 1 91 ? 11.686 -0.823 -4.483 1.00 95.31 91 LEU A N 1
ATOM 718 C CA . LEU A 1 91 ? 10.573 -1.748 -4.256 1.00 95.31 91 LEU A CA 1
ATOM 719 C C . LEU A 1 91 ? 10.716 -2.490 -2.922 1.00 95.31 91 LEU A C 1
ATOM 721 O O . LEU A 1 91 ? 9.725 -2.671 -2.219 1.00 95.31 91 LEU A O 1
ATOM 725 N N . MET A 1 92 ? 11.937 -2.899 -2.574 1.00 93.50 92 MET A N 1
ATOM 726 C CA . MET A 1 92 ? 12.240 -3.542 -1.296 1.00 93.50 92 MET A CA 1
ATOM 727 C C . MET A 1 92 ? 12.012 -2.589 -0.115 1.00 93.50 92 MET A C 1
ATOM 729 O O . MET A 1 92 ? 11.356 -2.972 0.849 1.00 93.50 92 MET A O 1
ATOM 733 N N . GLU A 1 93 ? 12.488 -1.347 -0.213 1.00 96.81 93 GLU A N 1
ATOM 734 C CA . GLU A 1 93 ? 12.273 -0.295 0.789 1.00 96.81 93 GLU A CA 1
ATOM 735 C C . GLU A 1 93 ? 10.783 0.045 0.941 1.00 96.81 93 GLU A C 1
ATOM 737 O O . GLU A 1 93 ? 10.257 0.057 2.051 1.00 96.81 93 GLU A O 1
ATOM 742 N N . ASP A 1 94 ? 10.070 0.250 -0.171 1.00 95.94 94 ASP A N 1
ATOM 743 C CA . ASP A 1 94 ? 8.625 0.499 -0.180 1.00 95.94 94 ASP A CA 1
ATOM 744 C C . ASP A 1 94 ? 7.854 -0.678 0.448 1.00 95.94 94 ASP A C 1
ATOM 746 O O . ASP A 1 94 ? 6.861 -0.467 1.144 1.00 95.94 94 ASP A O 1
ATOM 750 N N . GLY A 1 95 ? 8.291 -1.919 0.208 1.00 95.12 95 GLY A N 1
ATOM 751 C CA . GLY A 1 95 ? 7.728 -3.125 0.818 1.00 95.12 95 GLY A CA 1
ATOM 752 C C . GLY A 1 95 ? 7.940 -3.173 2.330 1.00 95.12 95 GLY A C 1
ATOM 753 O O . GLY A 1 95 ? 6.978 -3.359 3.072 1.00 95.12 95 GLY A O 1
ATOM 754 N N . ALA A 1 96 ? 9.170 -2.937 2.791 1.00 96.75 96 ALA A N 1
ATOM 755 C CA . ALA A 1 96 ? 9.499 -2.889 4.215 1.00 96.75 96 ALA A CA 1
ATOM 756 C C . ALA A 1 96 ? 8.705 -1.794 4.945 1.00 96.75 96 ALA A C 1
ATOM 758 O O . ALA A 1 96 ? 8.080 -2.059 5.970 1.00 96.75 96 ALA A O 1
ATOM 759 N N . ASN A 1 97 ? 8.633 -0.595 4.362 1.00 96.50 97 ASN A N 1
ATOM 760 C CA . ASN A 1 97 ? 7.868 0.520 4.917 1.00 96.50 97 ASN A CA 1
ATOM 761 C C . ASN A 1 97 ? 6.371 0.198 5.031 1.00 96.50 97 ASN A C 1
ATOM 763 O O . ASN A 1 97 ? 5.749 0.523 6.040 1.00 96.50 97 ASN A O 1
ATOM 767 N N . LYS A 1 98 ? 5.780 -0.466 4.029 1.00 96.38 98 LYS A N 1
ATOM 768 C CA . LYS A 1 98 ? 4.373 -0.899 4.084 1.00 96.38 98 LYS A CA 1
ATOM 769 C C . LYS A 1 98 ? 4.123 -1.927 5.180 1.00 96.38 98 LYS A C 1
ATOM 771 O O . LYS A 1 98 ? 3.098 -1.835 5.846 1.00 96.38 98 LYS A O 1
ATOM 776 N N . ILE A 1 99 ? 5.031 -2.889 5.356 1.00 96.00 99 ILE A N 1
ATOM 777 C CA . ILE A 1 99 ? 4.922 -3.905 6.411 1.00 96.00 99 ILE A CA 1
ATOM 778 C C . ILE A 1 99 ? 4.967 -3.225 7.781 1.00 96.00 99 ILE A C 1
ATOM 780 O O . ILE A 1 99 ? 4.041 -3.402 8.566 1.00 96.00 99 ILE A O 1
ATOM 784 N N . MET A 1 100 ? 5.959 -2.362 8.021 1.00 97.38 100 MET A N 1
ATOM 785 C CA . MET A 1 100 ? 6.063 -1.605 9.273 1.00 97.38 100 MET A CA 1
ATOM 786 C C . MET A 1 100 ? 4.803 -0.776 9.555 1.00 97.38 100 MET A C 1
ATOM 788 O O . MET A 1 100 ? 4.236 -0.854 10.640 1.00 97.38 100 MET A O 1
ATOM 792 N N . GLN A 1 101 ? 4.308 -0.029 8.563 1.00 97.50 101 GLN A N 1
ATOM 793 C CA . GLN A 1 101 ? 3.090 0.774 8.711 1.00 97.50 101 GLN A CA 1
ATOM 794 C C . GLN A 1 101 ? 1.848 -0.085 8.986 1.00 97.50 101 GLN A C 1
ATOM 796 O O . GLN A 1 101 ? 0.988 0.309 9.773 1.00 97.50 101 GLN A O 1
ATOM 801 N N . ALA A 1 102 ? 1.735 -1.253 8.349 1.00 97.19 102 ALA A N 1
ATOM 802 C CA . ALA A 1 102 ? 0.625 -2.174 8.571 1.00 97.19 102 ALA A CA 1
ATOM 803 C C . ALA A 1 102 ? 0.665 -2.783 9.981 1.00 97.19 102 ALA A C 1
ATOM 805 O O . ALA A 1 102 ? -0.374 -2.858 10.637 1.00 97.19 102 ALA A O 1
ATOM 806 N N . GLU A 1 103 ? 1.846 -3.165 10.468 1.00 97.62 103 GLU A N 1
ATOM 807 C CA . GLU A 1 103 ? 2.047 -3.672 11.829 1.00 97.62 103 GLU A CA 1
ATOM 808 C C . GLU A 1 103 ? 1.741 -2.603 12.884 1.00 97.62 103 GLU A C 1
ATOM 810 O O . GLU A 1 103 ? 1.012 -2.860 13.845 1.00 97.62 103 GLU A O 1
ATOM 815 N N . GLU A 1 104 ? 2.233 -1.378 12.686 1.00 97.62 104 GLU A N 1
ATOM 816 C CA . GLU A 1 104 ? 1.933 -0.240 13.555 1.00 97.62 104 GLU A CA 1
ATOM 817 C C . GLU A 1 104 ? 0.435 0.063 13.585 1.00 97.62 104 GLU A C 1
ATOM 819 O O . GLU A 1 104 ? -0.142 0.250 14.661 1.00 97.62 104 GLU A O 1
ATOM 824 N N . PHE A 1 105 ? -0.215 0.073 12.420 1.00 97.81 105 PHE A N 1
ATOM 825 C CA . PHE A 1 105 ? -1.653 0.278 12.318 1.00 97.81 105 PHE A CA 1
ATOM 826 C C . PHE A 1 105 ? -2.430 -0.833 13.028 1.00 97.81 105 PHE A C 1
ATOM 828 O O . PHE A 1 105 ? -3.326 -0.537 13.819 1.00 97.81 105 PHE A O 1
ATOM 835 N N . ALA A 1 106 ? -2.072 -2.100 12.804 1.00 97.56 106 ALA A N 1
ATOM 836 C CA . ALA A 1 106 ? -2.715 -3.242 13.445 1.00 97.56 106 ALA A CA 1
ATOM 837 C C . ALA A 1 106 ? -2.568 -3.185 14.971 1.00 97.56 106 ALA A C 1
ATOM 839 O O . ALA A 1 106 ? -3.549 -3.369 15.694 1.00 97.56 106 ALA A O 1
ATOM 840 N N . ARG A 1 107 ? -1.375 -2.840 15.471 1.00 97.69 107 ARG A N 1
ATOM 841 C CA . ARG A 1 107 ? -1.117 -2.665 16.905 1.00 97.69 107 ARG A CA 1
ATOM 842 C C . ARG A 1 107 ? -1.949 -1.530 17.500 1.00 97.69 107 ARG A C 1
ATOM 844 O O . ARG A 1 107 ? -2.567 -1.710 18.549 1.00 97.69 107 ARG A O 1
ATOM 851 N N . GLN A 1 108 ? -1.985 -0.370 16.845 1.00 97.25 108 GLN A N 1
ATOM 852 C CA . GLN A 1 108 ? -2.786 0.770 17.300 1.00 97.25 108 GLN A CA 1
ATOM 853 C C . GLN A 1 108 ? -4.285 0.462 17.268 1.00 97.25 108 GLN A C 1
ATOM 855 O O . GLN A 1 108 ? -5.014 0.841 18.184 1.00 97.25 108 GLN A O 1
ATOM 860 N N . HIS A 1 109 ? -4.750 -0.229 16.229 1.00 97.75 109 HIS A N 1
ATOM 861 C CA . HIS A 1 109 ? -6.139 -0.646 16.100 1.00 97.75 109 HIS A CA 1
ATOM 862 C C . HIS A 1 109 ? -6.522 -1.627 17.211 1.00 97.75 109 HIS A C 1
ATOM 864 O O . HIS A 1 109 ? -7.509 -1.397 17.903 1.00 97.75 109 HIS A O 1
ATOM 870 N N . ALA A 1 110 ? -5.713 -2.663 17.447 1.00 97.38 110 ALA A N 1
ATOM 871 C CA . ALA A 1 110 ? -5.938 -3.625 18.523 1.00 97.38 110 ALA A CA 1
ATOM 872 C C . ALA A 1 110 ? -5.983 -2.945 19.900 1.00 97.38 110 ALA A C 1
ATOM 874 O O . ALA A 1 110 ? -6.890 -3.207 20.685 1.00 97.38 110 ALA A O 1
ATOM 875 N N . ALA A 1 111 ? -5.070 -2.006 20.173 1.00 96.94 111 ALA A N 1
ATOM 876 C CA . ALA A 1 111 ? -5.077 -1.249 21.423 1.00 96.94 111 ALA A CA 1
ATOM 877 C C . ALA A 1 111 ? -6.367 -0.429 21.608 1.00 96.94 111 ALA A C 1
ATOM 879 O O . ALA A 1 111 ? -6.934 -0.418 22.700 1.00 96.94 111 ALA A O 1
ATOM 880 N N . LYS A 1 112 ? -6.859 0.226 20.546 1.00 97.31 112 LYS A N 1
ATOM 881 C CA . LYS A 1 112 ? -8.124 0.980 20.582 1.00 97.31 112 LYS A CA 1
ATOM 882 C C . LYS A 1 112 ? -9.324 0.063 20.801 1.00 97.31 112 LYS A C 1
ATOM 884 O O . LYS A 1 112 ? -10.141 0.349 21.669 1.00 97.31 112 LYS A O 1
ATOM 889 N N . VAL A 1 113 ? -9.383 -1.062 20.087 1.00 97.56 113 VAL A N 1
ATOM 890 C CA . VAL A 1 113 ? -10.444 -2.065 20.256 1.00 97.56 113 VAL A CA 1
ATOM 891 C C . VAL A 1 113 ? -10.476 -2.577 21.695 1.00 97.56 113 VAL A C 1
ATOM 893 O O . VAL A 1 113 ? -11.530 -2.536 22.314 1.00 97.56 113 VAL A O 1
ATOM 896 N N . MET A 1 114 ? -9.330 -2.936 22.282 1.00 97.00 114 MET A N 1
ATOM 897 C CA . MET A 1 114 ? -9.273 -3.379 23.681 1.00 97.00 114 MET A CA 1
ATOM 898 C C . MET A 1 114 ? -9.734 -2.302 24.673 1.00 97.00 114 MET A C 1
ATOM 900 O O . MET A 1 114 ? -10.387 -2.609 25.671 1.00 97.00 114 MET A O 1
ATOM 904 N N . GLN A 1 115 ? -9.396 -1.031 24.432 1.00 97.06 115 GLN A N 1
ATOM 905 C CA . GLN A 1 115 ? -9.854 0.074 25.280 1.00 97.06 115 GLN A CA 1
ATOM 906 C C . GLN A 1 115 ? -11.369 0.274 25.185 1.00 97.06 115 GLN A C 1
ATOM 908 O O . GLN A 1 115 ? -12.026 0.488 26.210 1.00 97.06 115 GLN A O 1
ATOM 913 N N . ASP A 1 116 ? -11.921 0.198 23.977 1.00 97.31 116 ASP A N 1
ATOM 914 C CA . ASP A 1 116 ? -13.354 0.321 23.741 1.00 97.31 116 ASP A CA 1
ATOM 915 C C . ASP A 1 116 ? -14.108 -0.872 24.339 1.00 97.31 116 ASP A C 1
ATOM 917 O O . ASP A 1 116 ? -15.067 -0.669 25.085 1.00 97.31 116 ASP A O 1
ATOM 921 N N . GLU A 1 117 ? -13.623 -2.098 24.135 1.00 96.38 117 GLU A N 1
ATOM 922 C CA . GLU A 1 117 ? -14.158 -3.318 24.745 1.00 96.38 117 GLU A CA 1
ATOM 923 C C . GLU A 1 117 ? -14.164 -3.206 26.272 1.00 96.38 117 GLU A C 1
ATOM 925 O O . GLU A 1 117 ? -15.230 -3.280 26.880 1.00 96.38 117 GLU A O 1
ATOM 930 N N . ALA A 1 118 ? -13.039 -2.845 26.898 1.00 95.94 118 ALA A N 1
ATOM 931 C CA . ALA A 1 118 ? -12.961 -2.673 28.348 1.00 95.94 118 ALA A CA 1
ATOM 932 C C . ALA A 1 118 ? -13.945 -1.615 28.888 1.00 95.94 118 ALA A C 1
ATOM 934 O O . ALA A 1 118 ? -14.522 -1.782 29.969 1.00 95.94 118 ALA A O 1
ATOM 935 N N . LYS A 1 119 ? -14.164 -0.510 28.160 1.00 96.50 119 LYS A N 1
ATOM 936 C CA . LYS A 1 119 ? -15.176 0.500 28.524 1.00 96.50 119 LYS A CA 1
ATOM 937 C C . LYS A 1 119 ? -16.592 -0.052 28.355 1.00 96.50 119 LYS A C 1
ATOM 939 O O . LYS A 1 119 ? -17.444 0.160 29.226 1.00 96.50 119 LYS A O 1
ATOM 944 N N . THR A 1 120 ? -16.862 -0.757 27.258 1.00 96.00 120 THR A N 1
ATOM 945 C CA . THR A 1 120 ? -18.181 -1.340 26.989 1.00 96.00 120 THR A CA 1
ATOM 946 C C . THR A 1 120 ? -18.531 -2.448 27.974 1.00 96.00 120 THR A C 1
ATOM 948 O O . THR A 1 120 ? -19.658 -2.445 28.464 1.00 96.00 120 THR A O 1
ATOM 951 N N . ASP A 1 121 ? -17.584 -3.296 28.367 1.00 95.50 121 ASP A N 1
ATOM 952 C CA . ASP A 1 121 ? -17.769 -4.380 29.333 1.00 95.50 121 ASP A CA 1
ATOM 953 C C . ASP A 1 121 ? -18.041 -3.849 30.735 1.00 95.50 121 ASP A C 1
ATOM 955 O O . ASP A 1 121 ? -18.994 -4.272 31.392 1.00 95.50 121 ASP A O 1
ATOM 959 N N . LYS A 1 122 ? -17.291 -2.829 31.177 1.00 96.25 122 LYS A N 1
ATOM 960 C CA . LYS A 1 122 ? -17.576 -2.131 32.442 1.00 96.25 122 LYS A CA 1
ATOM 961 C C . LYS A 1 122 ? -18.998 -1.568 32.452 1.00 96.25 122 LYS A C 1
ATOM 963 O O . LYS A 1 122 ? -19.725 -1.705 33.440 1.00 96.25 122 LYS A O 1
ATOM 968 N N . ASN A 1 123 ? -19.422 -0.946 31.354 1.00 94.56 123 ASN A N 1
ATOM 969 C CA . ASN A 1 123 ? -20.761 -0.375 31.233 1.00 94.56 123 ASN A CA 1
ATOM 970 C C . ASN A 1 123 ? -21.854 -1.446 31.112 1.00 94.56 123 ASN A C 1
ATOM 972 O O . ASN A 1 123 ? -22.934 -1.283 31.687 1.00 94.56 123 ASN A O 1
ATOM 976 N N . ARG A 1 124 ? -21.577 -2.548 30.414 1.00 95.25 124 ARG A N 1
ATOM 977 C CA . ARG A 1 124 ? -22.457 -3.710 30.284 1.00 95.25 124 ARG A CA 1
ATOM 978 C C . ARG A 1 124 ? -22.677 -4.365 31.645 1.00 95.25 124 ARG A C 1
ATOM 980 O O . ARG A 1 124 ? -23.823 -4.439 32.079 1.00 95.25 124 ARG A O 1
ATOM 987 N N . ALA A 1 125 ? -21.610 -4.650 32.390 1.00 94.06 125 ALA A N 1
ATOM 988 C CA . ALA A 1 125 ? -21.680 -5.187 33.748 1.00 94.06 125 ALA A CA 1
ATOM 989 C C . ALA A 1 125 ? -22.466 -4.267 34.703 1.00 94.06 125 ALA A C 1
ATOM 991 O O . ALA A 1 125 ? -23.285 -4.735 35.498 1.00 94.06 125 ALA A O 1
ATOM 992 N N . LYS A 1 126 ? -22.289 -2.937 34.612 1.00 94.50 126 LYS A N 1
ATOM 993 C CA . LYS A 1 126 ? -23.103 -1.970 35.380 1.00 94.50 126 LYS A CA 1
ATOM 994 C C . LYS A 1 126 ? -24.594 -2.065 35.023 1.00 94.50 126 LYS A C 1
ATOM 996 O O . LYS A 1 126 ? -25.440 -2.010 35.917 1.00 94.50 126 LYS A O 1
ATOM 1001 N N . ARG A 1 127 ? -24.939 -2.202 33.737 1.00 93.38 127 ARG A N 1
ATOM 1002 C CA . ARG A 1 127 ? -26.334 -2.344 33.275 1.00 93.38 127 ARG A CA 1
ATOM 1003 C C . ARG A 1 127 ? -26.938 -3.682 33.691 1.00 93.38 127 ARG A C 1
ATOM 1005 O O . ARG A 1 127 ? -28.080 -3.696 34.134 1.00 93.38 127 ARG A O 1
ATOM 1012 N N . GLU A 1 128 ? -26.192 -4.776 33.602 1.00 92.62 128 GLU A N 1
ATOM 1013 C CA . GLU A 1 128 ? -26.634 -6.112 34.015 1.00 92.62 128 GLU A CA 1
ATOM 1014 C C . GLU A 1 128 ? -26.896 -6.185 35.517 1.00 92.62 128 GLU A C 1
ATOM 1016 O O . GLU A 1 128 ? -27.959 -6.649 35.922 1.00 92.62 128 GLU A O 1
ATOM 1021 N N . LYS A 1 129 ? -26.011 -5.615 36.346 1.00 92.81 129 LYS A N 1
ATOM 1022 C CA . LYS A 1 129 ? -26.245 -5.485 37.794 1.00 92.81 129 LYS A CA 1
ATOM 1023 C C . LYS A 1 129 ? -27.532 -4.711 38.096 1.00 92.81 129 LYS A C 1
ATOM 1025 O O . LYS A 1 129 ? -28.332 -5.153 38.917 1.00 92.81 129 LYS A O 1
ATOM 1030 N N . LYS A 1 130 ? -27.775 -3.589 37.404 1.00 92.94 130 LYS A N 1
ATOM 1031 C CA . LYS A 1 130 ? -29.016 -2.803 37.553 1.00 92.94 130 LYS A CA 1
ATOM 1032 C C . LYS A 1 130 ? -30.255 -3.572 37.081 1.00 92.94 130 LYS A C 1
ATOM 1034 O O . LYS A 1 130 ? -31.275 -3.538 37.765 1.00 92.94 130 LYS A O 1
ATOM 1039 N N . LYS A 1 131 ? -30.175 -4.288 35.953 1.00 93.50 131 LYS A N 1
ATOM 1040 C CA . LYS A 1 131 ? -31.258 -5.152 35.448 1.00 93.50 131 LYS A CA 1
ATOM 1041 C C . LYS A 1 131 ? -31.585 -6.261 36.448 1.00 93.50 131 LYS A C 1
ATOM 1043 O O . LYS A 1 131 ? -32.750 -6.435 36.785 1.00 93.50 131 LYS A O 1
ATOM 1048 N N . LEU A 1 132 ? -30.572 -6.952 36.970 1.00 90.25 132 LEU A N 1
ATOM 1049 C CA . LEU A 1 132 ? -30.729 -7.977 38.002 1.00 90.25 132 LEU A CA 1
ATOM 1050 C C . LEU A 1 132 ? -31.371 -7.410 39.272 1.00 90.25 132 LEU A C 1
ATOM 1052 O O . LEU A 1 132 ? -32.323 -7.996 39.778 1.00 90.25 132 LEU A O 1
ATOM 1056 N N . ALA A 1 133 ? -30.912 -6.255 39.761 1.00 91.00 133 ALA A N 1
ATOM 1057 C CA . ALA A 1 133 ? -31.505 -5.600 40.928 1.00 91.00 133 ALA A CA 1
ATOM 1058 C C . ALA A 1 133 ? -32.980 -5.222 40.697 1.00 91.00 133 ALA A C 1
ATOM 1060 O O . ALA A 1 133 ? -33.826 -5.486 41.550 1.00 91.00 133 ALA A O 1
ATOM 1061 N N . ALA A 1 134 ? -33.315 -4.675 39.524 1.00 91.44 134 ALA A N 1
ATOM 1062 C CA . ALA A 1 134 ? -34.692 -4.339 39.164 1.00 91.44 134 ALA A CA 1
ATOM 1063 C C . ALA A 1 134 ? -35.590 -5.584 39.040 1.00 91.44 134 ALA A C 1
ATOM 1065 O O . ALA A 1 134 ? -36.739 -5.561 39.483 1.00 91.44 134 ALA A O 1
ATOM 1066 N N . LEU A 1 135 ? -35.077 -6.681 38.472 1.00 89.62 135 LEU A N 1
ATOM 1067 C CA . LEU A 1 135 ? -35.793 -7.955 38.396 1.00 89.62 135 LEU A CA 1
ATOM 1068 C C . LEU A 1 135 ? -36.030 -8.552 39.790 1.00 89.62 135 LEU A C 1
ATOM 1070 O O . LEU A 1 135 ? -37.148 -8.974 40.077 1.00 89.62 135 LEU A O 1
ATOM 1074 N N . LYS A 1 136 ? -35.028 -8.520 40.678 1.00 88.81 136 LYS A N 1
ATOM 1075 C CA . LYS A 1 136 ? -35.168 -8.956 42.078 1.00 88.81 136 LYS A CA 1
ATOM 1076 C C . LYS A 1 136 ? -36.201 -8.126 42.841 1.00 88.81 136 LYS A C 1
ATOM 1078 O O . LYS A 1 136 ? -37.057 -8.698 43.508 1.00 88.81 136 LYS A O 1
ATOM 1083 N N . ALA A 1 137 ? -36.183 -6.799 42.689 1.00 89.00 137 ALA A N 1
ATOM 1084 C CA . ALA A 1 137 ? -37.177 -5.916 43.302 1.00 89.00 137 ALA A CA 1
ATOM 1085 C C . ALA A 1 137 ? -38.603 -6.206 42.794 1.00 89.00 137 ALA A C 1
ATOM 1087 O O . ALA A 1 137 ? -39.546 -6.264 43.581 1.00 89.00 137 ALA A O 1
ATOM 1088 N N . ARG A 1 138 ? -38.766 -6.460 41.486 1.00 88.62 138 ARG A N 1
ATOM 1089 C CA . ARG A 1 138 ? -40.054 -6.870 40.897 1.00 88.62 138 ARG A CA 1
ATOM 1090 C C . ARG A 1 138 ? -40.520 -8.243 41.390 1.00 88.62 138 ARG A C 1
ATOM 1092 O O . ARG A 1 138 ? -41.716 -8.417 41.600 1.00 88.62 138 ARG A O 1
ATOM 1099 N N . ALA A 1 139 ? -39.613 -9.205 41.562 1.00 87.31 139 ALA A N 1
ATOM 1100 C CA . ALA A 1 139 ? -39.938 -10.530 42.090 1.00 87.31 139 ALA A CA 1
ATOM 1101 C C . ALA A 1 139 ? -40.405 -10.452 43.550 1.00 87.31 139 ALA A C 1
ATOM 1103 O O . ALA A 1 139 ? -41.461 -10.993 43.871 1.00 87.31 139 ALA A O 1
ATOM 1104 N N . ALA A 1 140 ? -39.698 -9.686 44.389 1.00 85.56 140 ALA A N 1
ATOM 1105 C CA . ALA A 1 140 ? -40.089 -9.440 45.775 1.00 85.56 140 ALA A CA 1
ATOM 1106 C C . ALA A 1 140 ? -41.479 -8.780 45.875 1.00 85.56 140 ALA A C 1
ATOM 1108 O O . ALA A 1 140 ? -42.317 -9.230 46.650 1.00 85.56 140 ALA A O 1
ATOM 1109 N N . ALA A 1 141 ? -41.771 -7.785 45.027 1.00 86.56 141 ALA A N 1
ATOM 1110 C CA . ALA A 1 141 ? -43.090 -7.144 44.971 1.00 86.56 141 ALA A CA 1
ATOM 1111 C C . ALA A 1 141 ? -44.222 -8.092 44.522 1.00 86.56 141 ALA A C 1
ATOM 1113 O O . ALA A 1 141 ? -45.379 -7.876 44.867 1.00 86.56 141 ALA A O 1
ATOM 1114 N N . LYS A 1 142 ? -43.901 -9.147 43.762 1.00 86.19 142 LYS A N 1
ATOM 1115 C CA . LYS A 1 142 ? -44.846 -10.191 43.328 1.00 86.19 142 LYS A CA 1
ATOM 1116 C C . LYS A 1 142 ? -44.907 -11.395 44.283 1.00 86.19 142 LYS A C 1
ATOM 1118 O O . LYS A 1 142 ? -45.522 -12.398 43.932 1.00 86.19 142 LYS A O 1
ATOM 1123 N N . GLY A 1 143 ? -44.247 -11.335 45.444 1.00 80.00 143 GLY A N 1
ATOM 1124 C CA . GLY A 1 143 ? -44.174 -12.451 46.395 1.00 80.00 143 GLY A CA 1
ATOM 1125 C C . GLY A 1 143 ? -43.363 -13.656 45.896 1.00 80.00 143 GLY A C 1
ATOM 1126 O O . GLY A 1 143 ? -43.462 -14.742 46.460 1.00 80.00 143 GLY A O 1
ATOM 1127 N N . GLN A 1 144 ? -42.571 -13.491 44.831 1.00 81.25 144 GLN A N 1
ATOM 1128 C CA . GLN A 1 144 ? -41.685 -14.527 44.302 1.00 81.25 144 GLN A CA 1
ATOM 1129 C C . GLN A 1 144 ? -40.320 -14.470 44.991 1.00 81.25 144 GLN A C 1
ATOM 1131 O O . GLN A 1 144 ? -39.833 -13.402 45.358 1.00 81.25 144 GLN A O 1
ATOM 1136 N N . ASN A 1 145 ? -39.679 -15.632 45.127 1.00 78.88 145 ASN A N 1
ATOM 1137 C CA . ASN A 1 145 ? -38.422 -15.767 45.857 1.00 78.88 145 ASN A CA 1
ATOM 1138 C C . ASN A 1 145 ? -37.263 -15.062 45.100 1.00 78.88 145 ASN A C 1
ATOM 1140 O O . ASN A 1 145 ? -36.897 -15.515 44.008 1.00 78.88 145 ASN A O 1
ATOM 1144 N N . PRO A 1 146 ? -36.683 -13.964 45.628 1.00 73.00 146 PRO A N 1
ATOM 1145 C CA . PRO A 1 146 ? -35.762 -13.091 44.888 1.00 73.00 146 PRO A CA 1
ATOM 1146 C C . PRO A 1 146 ? -34.412 -13.747 44.557 1.00 73.00 146 PRO A C 1
ATOM 1148 O O . PRO A 1 146 ? -33.744 -13.336 43.605 1.00 73.00 146 PRO A O 1
ATOM 1151 N N . ASP A 1 147 ? -34.022 -14.793 45.287 1.00 77.75 147 ASP A N 1
ATOM 1152 C CA . ASP A 1 147 ? -32.745 -15.490 45.088 1.00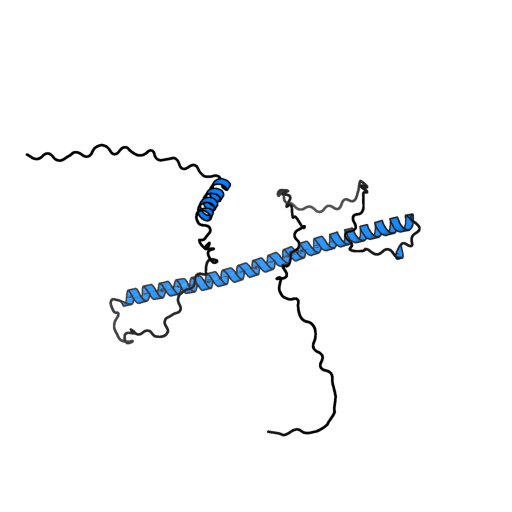 77.75 147 ASP A CA 1
ATOM 1153 C C . ASP A 1 147 ? -32.739 -16.444 43.887 1.00 77.75 147 ASP A C 1
ATOM 1155 O O . ASP A 1 147 ? -31.672 -16.815 43.398 1.00 77.75 147 ASP A O 1
ATOM 1159 N N . LYS A 1 148 ? -33.911 -16.799 43.339 1.00 78.19 148 LYS A N 1
ATOM 1160 C CA . LYS A 1 148 ? -34.008 -17.653 42.140 1.00 78.19 148 LYS A CA 1
ATOM 1161 C C . LYS A 1 148 ? -33.986 -16.877 40.816 1.00 78.19 148 LYS A C 1
ATOM 1163 O O . LYS A 1 148 ? -34.029 -17.491 39.751 1.00 78.19 148 LYS A O 1
ATOM 1168 N N . VAL A 1 149 ? -33.907 -15.545 40.849 1.00 75.19 149 VAL A N 1
ATOM 1169 C CA . VAL A 1 149 ? -33.987 -14.700 39.649 1.00 75.19 149 VAL A CA 1
ATOM 1170 C C . VAL A 1 149 ? -32.622 -14.612 38.957 1.00 75.19 149 VAL A C 1
ATOM 1172 O O . VAL A 1 149 ? -31.709 -13.945 39.444 1.00 75.19 149 VAL A O 1
ATOM 1175 N N . LYS A 1 150 ? -32.488 -15.272 37.801 1.00 77.94 150 LYS A N 1
ATOM 1176 C CA . LYS A 1 150 ? -31.305 -15.204 36.925 1.00 77.94 150 LYS A CA 1
ATOM 1177 C C . LYS A 1 150 ? -31.572 -14.307 35.715 1.00 77.94 150 LYS A C 1
ATOM 1179 O O . LYS A 1 150 ? -32.710 -14.189 35.258 1.00 77.94 150 LYS A O 1
ATOM 1184 N N . LEU A 1 151 ? -30.517 -13.683 35.193 1.00 65.94 151 LEU A N 1
ATOM 1185 C CA . LEU A 1 151 ? -30.579 -12.992 33.907 1.00 65.94 151 LEU A CA 1
ATOM 1186 C C . LEU A 1 151 ? -30.666 -14.060 32.809 1.00 65.94 151 LEU A C 1
ATOM 1188 O O . LEU A 1 151 ? -29.841 -14.969 32.789 1.00 65.94 151 LEU A O 1
ATOM 1192 N N . HIS A 1 152 ? -31.674 -13.981 31.945 1.00 69.12 152 HIS A N 1
ATOM 1193 C CA . HIS A 1 152 ? -31.757 -14.806 30.743 1.00 69.12 152 HIS A CA 1
ATOM 1194 C C . HIS A 1 152 ? -31.440 -13.924 29.534 1.00 69.12 152 HIS A C 1
ATOM 1196 O O . HIS A 1 152 ? -32.059 -12.874 29.355 1.00 69.12 152 HIS A O 1
ATOM 1202 N N . ASP A 1 153 ? -30.474 -14.348 28.720 1.00 51.38 153 ASP A N 1
ATOM 1203 C CA . ASP A 1 153 ? -30.178 -13.764 27.409 1.00 51.38 153 ASP A CA 1
ATOM 1204 C C . ASP A 1 153 ? -31.220 -14.270 26.406 1.00 51.38 153 ASP A C 1
ATOM 1206 O O . ASP A 1 153 ? -30.998 -15.187 25.624 1.00 51.38 153 ASP A O 1
ATOM 1210 N N . GLY A 1 154 ? -32.430 -13.730 26.507 1.00 49.03 154 GLY A N 1
ATOM 1211 C CA . GLY A 1 154 ? -33.468 -13.907 25.500 1.00 49.03 154 GLY A CA 1
ATOM 1212 C C . GLY A 1 154 ? -33.817 -12.550 24.899 1.00 49.03 154 GLY A C 1
ATOM 1213 O O . GLY A 1 154 ? -33.855 -11.566 25.647 1.00 49.03 154 GLY A O 1
ATOM 1214 N N . PRO A 1 155 ? -34.128 -12.455 23.591 1.00 44.56 155 PRO A N 1
ATOM 1215 C CA . PRO A 1 155 ? -34.703 -11.253 22.995 1.00 44.56 155 PRO A CA 1
ATOM 1216 C C . PRO A 1 155 ? -36.156 -11.095 23.478 1.00 44.56 155 PRO A C 1
ATOM 1218 O O . PRO A 1 155 ? -37.122 -11.253 22.737 1.00 44.56 155 PRO A O 1
ATOM 1221 N N . GLY A 1 156 ? -36.324 -10.828 24.771 1.00 44.16 156 GLY A N 1
ATOM 1222 C CA . GLY A 1 156 ? -37.607 -10.581 25.401 1.00 44.16 156 GLY A CA 1
ATOM 1223 C C . GLY A 1 156 ? -38.063 -9.168 25.077 1.00 44.16 156 GLY A C 1
ATOM 1224 O O . GLY A 1 156 ? -37.657 -8.210 25.736 1.00 44.16 156 GLY A O 1
ATOM 1225 N N . ARG A 1 157 ? -38.925 -9.038 24.065 1.00 52.03 157 ARG A N 1
ATOM 1226 C CA . ARG A 1 157 ? -39.802 -7.871 23.918 1.00 52.03 157 ARG A CA 1
ATOM 1227 C C . ARG A 1 157 ? -40.581 -7.714 25.228 1.00 52.03 157 ARG A C 1
ATOM 1229 O O . ARG A 1 157 ? -41.294 -8.627 25.630 1.00 52.03 157 ARG A O 1
ATOM 1236 N N . GLY A 1 158 ? -40.403 -6.591 25.917 1.00 38.09 158 GLY A N 1
ATOM 1237 C CA . GLY A 1 158 ? -41.033 -6.346 27.212 1.00 38.09 158 GLY A CA 1
ATOM 1238 C C . GLY A 1 158 ? -41.285 -4.864 27.433 1.00 38.09 158 GLY A C 1
ATOM 1239 O O . GLY A 1 158 ? -40.350 -4.091 27.632 1.00 38.09 158 GLY A O 1
ATOM 1240 N N . ASP A 1 159 ? -42.562 -4.506 27.367 1.00 41.94 159 ASP A N 1
ATOM 1241 C CA . ASP A 1 159 ? -43.150 -3.178 27.475 1.00 41.94 159 ASP A CA 1
ATOM 1242 C C . ASP A 1 159 ? -42.628 -2.271 28.607 1.00 41.94 159 ASP A C 1
ATOM 1244 O O . ASP A 1 159 ? -42.446 -2.671 29.758 1.00 41.94 159 ASP A O 1
ATOM 1248 N N . GLY A 1 160 ? -42.462 -0.998 28.228 1.00 45.94 160 GLY A N 1
ATOM 1249 C CA . GLY A 1 160 ? -42.811 0.213 28.977 1.00 45.94 160 GLY A CA 1
ATOM 1250 C C . GLY A 1 160 ? -42.505 0.313 30.476 1.00 45.94 160 GLY A C 1
ATOM 1251 O O . GLY A 1 160 ? -43.288 -0.124 31.309 1.00 45.94 160 GLY A O 1
ATOM 1252 N N . ALA A 1 161 ? -41.477 1.094 30.827 1.00 36.66 161 ALA A N 1
ATOM 1253 C CA . ALA A 1 161 ? -41.544 2.030 31.958 1.00 36.66 161 ALA A CA 1
ATOM 1254 C C . ALA A 1 161 ? -40.449 3.102 31.827 1.00 36.66 161 ALA A C 1
ATOM 1256 O O . ALA A 1 161 ? -39.304 2.912 32.238 1.00 36.66 161 ALA A O 1
ATOM 1257 N N . ARG A 1 162 ? -40.811 4.260 31.261 1.00 45.75 162 ARG A N 1
ATOM 1258 C CA . ARG A 1 162 ? -40.083 5.514 31.485 1.00 45.75 162 ARG A CA 1
ATOM 1259 C C . ARG A 1 162 ? -40.253 5.889 32.961 1.00 45.75 162 ARG A C 1
ATOM 1261 O O . ARG A 1 162 ? -41.255 6.495 33.318 1.00 45.75 162 ARG A O 1
ATOM 1268 N N . ALA A 1 163 ? -39.290 5.542 33.808 1.00 38.78 163 ALA A N 1
ATOM 1269 C CA . ALA A 1 163 ? -39.146 6.150 35.128 1.00 38.78 163 ALA A CA 1
ATOM 1270 C C . ALA A 1 163 ? -38.043 7.208 35.038 1.00 38.78 163 ALA A C 1
ATOM 1272 O O . ALA A 1 163 ? -36.887 6.908 34.738 1.00 38.78 163 ALA A O 1
ATOM 1273 N N . GLY A 1 164 ? -38.441 8.468 35.187 1.00 37.72 164 GLY A N 1
ATOM 1274 C CA . GLY A 1 164 ? -37.553 9.612 35.098 1.00 37.72 164 GLY A CA 1
ATOM 1275 C C . GLY A 1 164 ? -36.775 9.899 36.384 1.00 37.72 164 GLY A C 1
ATOM 1276 O O . GLY A 1 164 ? -37.274 9.697 37.482 1.00 37.72 164 GLY A O 1
ATOM 1277 N N . ARG A 1 165 ? -35.615 10.526 36.139 1.00 46.56 165 ARG A N 1
ATOM 1278 C CA . ARG A 1 165 ? -34.872 11.535 36.923 1.00 46.56 165 ARG A CA 1
ATOM 1279 C C . ARG A 1 165 ? -33.989 11.133 38.122 1.00 46.56 165 ARG A C 1
ATOM 1281 O O . ARG A 1 165 ? -34.503 10.746 39.157 1.00 46.56 165 ARG A O 1
ATOM 1288 N N . ARG A 1 166 ? -32.712 11.555 37.954 1.00 44.72 166 ARG A N 1
ATOM 1289 C CA . ARG A 1 166 ? -31.770 12.202 38.910 1.00 44.72 166 ARG A CA 1
ATOM 1290 C C . ARG A 1 166 ? -31.225 11.270 40.004 1.00 44.72 166 ARG A C 1
ATOM 1292 O O . ARG A 1 166 ? -31.943 10.417 40.480 1.00 44.72 166 ARG A O 1
ATOM 1299 N N . ASP A 1 167 ? -29.977 11.301 40.446 1.00 41.09 167 ASP A N 1
ATOM 1300 C CA . ASP A 1 167 ? -28.861 12.247 40.400 1.00 41.09 167 ASP A CA 1
ATOM 1301 C C . ASP A 1 167 ? -27.608 11.456 40.834 1.00 41.09 167 ASP A C 1
ATOM 1303 O O . ASP A 1 167 ? -27.741 10.567 41.675 1.00 41.09 167 ASP A O 1
ATOM 1307 N N . SER A 1 168 ? -26.443 11.721 40.240 1.00 40.28 168 SER A N 1
ATOM 1308 C CA . SER A 1 168 ? -25.099 11.469 40.798 1.00 40.28 168 SER A CA 1
ATOM 1309 C C . SER A 1 168 ? -24.069 11.927 39.771 1.00 40.28 168 SER A C 1
ATOM 1311 O O . SER A 1 168 ? -23.705 11.200 38.844 1.00 40.28 168 SER A O 1
ATOM 1313 N N . ASN A 1 169 ? -23.697 13.187 39.947 1.00 44.88 169 ASN A N 1
ATOM 1314 C CA . ASN A 1 169 ? -22.442 13.806 39.560 1.00 44.88 169 ASN A CA 1
ATOM 1315 C C . ASN A 1 169 ? -21.246 12.842 39.699 1.00 44.88 169 ASN A C 1
ATOM 1317 O O . ASN A 1 169 ? -21.006 12.335 40.790 1.00 44.88 169 ASN A O 1
ATOM 1321 N N . ASP A 1 170 ? -20.504 12.626 38.617 1.00 43.41 170 ASP A N 1
ATOM 1322 C CA . ASP A 1 170 ? -19.086 12.265 38.681 1.00 43.41 170 ASP A CA 1
ATOM 1323 C C . ASP A 1 170 ? -18.443 12.874 37.435 1.00 43.41 170 ASP A C 1
ATOM 1325 O O . ASP A 1 170 ? -18.691 12.437 36.306 1.00 43.41 170 ASP A O 1
ATOM 1329 N N . GLY A 1 171 ? -17.788 14.011 37.653 1.00 43.81 171 GLY A N 1
ATOM 1330 C CA . GLY A 1 171 ? -17.075 14.754 36.632 1.00 43.81 171 GLY A CA 1
ATOM 1331 C C . GLY A 1 171 ? -15.655 14.229 36.516 1.00 43.81 171 GLY A C 1
ATOM 1332 O O . GLY A 1 171 ? -14.988 14.042 37.526 1.00 43.81 171 GLY A O 1
ATOM 1333 N N . ASP A 1 172 ? -15.219 14.035 35.281 1.00 40.66 172 ASP A N 1
ATOM 1334 C CA . ASP A 1 172 ? -13.829 14.235 34.895 1.00 40.66 172 ASP A CA 1
ATOM 1335 C C . ASP A 1 172 ? -13.848 14.762 33.456 1.00 40.66 172 ASP A C 1
ATOM 1337 O O . ASP A 1 172 ? -14.448 14.159 32.556 1.00 40.66 172 ASP A O 1
ATOM 1341 N N . ASP A 1 173 ? -13.292 15.960 33.309 1.00 47.62 173 ASP A N 1
ATOM 1342 C CA . ASP A 1 173 ? -13.063 16.709 32.078 1.00 47.62 173 ASP A CA 1
ATOM 1343 C C . ASP A 1 173 ? -12.148 15.934 31.110 1.00 47.62 173 ASP A C 1
ATOM 1345 O O . ASP A 1 173 ? -11.211 15.291 31.569 1.00 47.62 173 ASP A O 1
ATOM 1349 N N . ASP A 1 174 ? -12.409 16.005 29.795 1.00 41.31 174 ASP A N 1
ATOM 1350 C CA . ASP A 1 174 ? -11.386 16.237 28.748 1.00 41.31 174 ASP A CA 1
ATOM 1351 C C . ASP A 1 174 ? -12.043 16.315 27.346 1.00 41.31 174 ASP A C 1
ATOM 1353 O O . ASP A 1 174 ? -12.598 15.346 26.822 1.00 41.31 174 ASP A O 1
ATOM 1357 N N . ASP A 1 175 ? -12.046 17.537 26.815 1.00 41.00 175 ASP A N 1
ATOM 1358 C CA . ASP A 1 175 ? -11.928 18.013 25.430 1.00 41.00 175 ASP A CA 1
ATOM 1359 C C . ASP A 1 175 ? -12.375 17.185 24.201 1.00 41.00 175 ASP A C 1
ATOM 1361 O O . ASP A 1 175 ? -11.976 16.050 23.948 1.00 41.00 175 ASP A O 1
ATOM 1365 N N . GLY A 1 176 ? -13.094 17.873 23.298 1.00 33.62 176 GLY A N 1
ATOM 1366 C CA . GLY A 1 176 ? -13.139 17.520 21.874 1.00 33.62 176 GLY A CA 1
ATOM 1367 C C . GLY A 1 176 ? -14.506 17.651 21.208 1.00 33.62 176 GLY A C 1
ATOM 1368 O O . GLY A 1 176 ? -15.231 16.673 21.021 1.00 33.62 176 GLY A O 1
ATOM 1369 N N . GLU A 1 177 ? -14.845 18.862 20.772 1.00 48.75 177 GLU A N 1
ATOM 1370 C CA . GLU A 1 177 ? -15.920 19.127 19.818 1.00 48.75 177 GLU A CA 1
ATOM 1371 C C . GLU A 1 177 ? -15.689 18.346 18.504 1.00 48.75 177 GLU A C 1
ATOM 1373 O O . GLU A 1 177 ? -14.844 18.708 17.692 1.00 48.75 177 GLU A O 1
ATOM 1378 N N . ALA A 1 178 ? -16.461 17.282 18.254 1.00 39.94 178 ALA A N 1
ATOM 1379 C CA . ALA A 1 178 ? -16.569 16.685 16.919 1.00 39.94 178 ALA A CA 1
ATOM 1380 C C . ALA A 1 178 ? -17.904 15.945 16.724 1.00 39.94 178 ALA A C 1
ATOM 1382 O O . ALA A 1 178 ? -18.082 14.776 17.054 1.00 39.94 178 ALA A O 1
ATOM 1383 N N . SER A 1 179 ? -18.858 16.668 16.138 1.00 44.06 179 SER A N 1
ATOM 1384 C CA . SER A 1 179 ? -19.836 16.173 15.160 1.00 44.06 179 SER A CA 1
ATOM 1385 C C . SER A 1 179 ? -20.573 14.855 15.470 1.00 44.06 179 SER A C 1
ATOM 1387 O O . SER A 1 179 ? -20.211 13.770 15.014 1.00 44.06 179 SER A O 1
ATOM 1389 N N . LYS A 1 180 ? -21.758 14.982 16.083 1.00 47.00 180 LYS A N 1
ATOM 1390 C CA . LYS A 1 180 ? -22.846 13.985 16.032 1.00 47.00 180 LYS A CA 1
ATOM 1391 C C . LYS A 1 180 ? -23.286 13.718 14.580 1.00 47.00 180 LYS A C 1
ATOM 1393 O O . LYS A 1 180 ? -24.289 14.252 14.117 1.00 47.00 180 LYS A O 1
ATOM 1398 N N . ARG A 1 181 ? -22.585 12.836 13.865 1.00 48.34 181 ARG A N 1
ATOM 1399 C CA . ARG A 1 181 ? -23.142 12.098 12.721 1.00 48.34 181 ARG A CA 1
ATOM 1400 C C . ARG A 1 181 ? -23.609 10.738 13.227 1.00 48.34 181 ARG A C 1
ATOM 1402 O O . ARG A 1 181 ? -22.804 9.866 13.537 1.00 48.34 181 ARG A O 1
ATOM 1409 N N . ARG A 1 182 ? -24.928 10.577 13.352 1.00 46.53 182 ARG A N 1
ATOM 1410 C CA . ARG A 1 182 ? -25.569 9.298 13.684 1.00 46.53 182 ARG A CA 1
ATOM 1411 C C . ARG A 1 182 ? -25.246 8.293 12.570 1.00 46.53 182 ARG A C 1
ATOM 1413 O O . ARG A 1 182 ? -25.765 8.436 11.468 1.00 46.53 182 ARG A O 1
ATOM 1420 N N . ARG A 1 183 ? -24.393 7.298 12.837 1.00 44.41 183 ARG A N 1
ATOM 1421 C CA . ARG A 1 183 ? -24.309 6.094 11.996 1.00 44.41 183 ARG A CA 1
ATOM 1422 C C . ARG A 1 183 ? -25.557 5.262 12.269 1.00 44.41 183 ARG A C 1
ATOM 1424 O O . ARG A 1 183 ? -25.761 4.813 13.392 1.00 44.41 183 ARG A O 1
ATOM 1431 N N . ILE A 1 184 ? -26.395 5.099 11.254 1.00 46.84 184 ILE A N 1
ATOM 1432 C CA . ILE A 1 184 ? -27.460 4.098 11.247 1.00 46.84 184 ILE A CA 1
ATOM 1433 C C . ILE A 1 184 ? -26.770 2.785 10.867 1.00 46.84 184 ILE A C 1
ATOM 1435 O O . ILE A 1 184 ? -26.457 2.576 9.699 1.00 46.84 184 ILE A O 1
ATOM 1439 N N . HIS A 1 185 ? -26.446 1.951 11.855 1.00 37.66 185 HIS A N 1
ATOM 1440 C CA . HIS A 1 185 ? -26.041 0.566 11.618 1.00 37.66 185 HIS A CA 1
ATOM 1441 C C . HIS A 1 185 ? -27.319 -0.274 11.645 1.00 37.66 185 HIS A C 1
ATOM 1443 O O . HIS A 1 185 ? -27.982 -0.357 12.676 1.00 37.66 185 HIS A O 1
ATOM 1449 N N . ASN A 1 186 ? -27.710 -0.803 10.486 1.00 45.41 186 ASN A N 1
ATOM 1450 C CA . ASN A 1 186 ? -28.828 -1.729 10.362 1.00 45.41 186 ASN A CA 1
ATOM 1451 C C . ASN A 1 186 ? -28.299 -3.141 10.665 1.00 45.41 186 ASN A C 1
ATOM 1453 O O . ASN A 1 186 ? -27.520 -3.682 9.885 1.00 45.41 186 ASN A O 1
ATOM 1457 N N . GLU A 1 187 ? -28.658 -3.694 11.823 1.00 47.88 187 GLU A N 1
ATOM 1458 C CA . GLU A 1 187 ? -28.215 -5.009 12.319 1.00 47.88 187 GLU A CA 1
ATOM 1459 C C . GLU A 1 187 ? -29.093 -6.175 11.811 1.00 47.88 187 GLU A C 1
ATOM 1461 O O . GLU A 1 187 ? -28.965 -7.299 12.282 1.00 47.88 187 GLU A O 1
ATOM 1466 N N . GLU A 1 188 ? -29.972 -5.952 10.827 1.00 47.53 188 GLU A N 1
ATOM 1467 C CA . GLU A 1 188 ? -30.896 -6.979 10.305 1.00 47.53 188 GLU A CA 1
ATOM 1468 C C . GLU A 1 188 ? -30.386 -7.755 9.078 1.00 47.53 188 GLU A C 1
ATOM 1470 O O . GLU A 1 188 ? -31.158 -8.394 8.371 1.00 47.53 188 GLU A O 1
ATOM 1475 N N . THR A 1 189 ? -29.076 -7.778 8.826 1.00 53.16 189 THR A N 1
ATOM 1476 C CA . THR A 1 189 ? -28.487 -8.739 7.871 1.00 53.16 189 THR A CA 1
ATOM 1477 C C . THR A 1 189 ? -27.316 -9.482 8.502 1.00 53.16 189 THR A C 1
ATOM 1479 O O . THR A 1 189 ? -26.180 -9.441 8.038 1.00 53.16 189 THR A O 1
ATOM 1482 N N . GLY A 1 190 ? -27.613 -10.191 9.595 1.00 45.88 190 GLY A N 1
ATOM 1483 C CA . GLY A 1 190 ? -26.820 -11.350 9.997 1.00 45.88 190 GLY A CA 1
ATOM 1484 C C . GLY A 1 190 ? -26.724 -12.316 8.814 1.00 45.88 190 GLY A C 1
ATOM 1485 O O . GLY A 1 190 ? -27.730 -12.615 8.172 1.00 45.88 190 GLY A O 1
ATOM 1486 N N . GLY A 1 191 ? -25.497 -12.710 8.480 1.00 45.28 191 GLY A N 1
ATOM 1487 C CA . GLY A 1 191 ? -25.140 -13.386 7.238 1.00 45.28 191 GLY A CA 1
ATOM 1488 C C . GLY A 1 191 ? -26.057 -14.551 6.872 1.00 45.28 191 GLY A C 1
ATOM 1489 O O . GLY A 1 191 ? -26.121 -15.561 7.569 1.00 45.28 191 GLY A O 1
ATOM 1490 N N . ILE A 1 192 ? -26.716 -14.423 5.723 1.00 49.72 192 ILE A N 1
ATOM 1491 C CA . ILE A 1 192 ? -27.383 -15.533 5.051 1.00 49.72 192 ILE A CA 1
ATOM 1492 C C . ILE A 1 192 ? -26.274 -16.381 4.417 1.00 49.72 192 ILE A C 1
ATOM 1494 O O . ILE A 1 192 ? -25.755 -16.046 3.353 1.00 49.72 192 ILE A O 1
ATOM 1498 N N . LEU A 1 193 ? -25.874 -17.464 5.090 1.00 45.78 193 LEU A N 1
ATOM 1499 C CA . LEU A 1 193 ? -25.087 -18.526 4.466 1.00 45.78 193 LEU A CA 1
ATOM 1500 C C . LEU A 1 193 ? -25.981 -19.252 3.452 1.00 45.78 193 LEU A C 1
ATOM 1502 O O . LEU A 1 193 ? -26.914 -19.962 3.823 1.00 45.78 193 LEU A O 1
ATOM 1506 N N . PHE A 1 194 ? -25.691 -19.077 2.165 1.00 46.94 194 PHE A N 1
ATOM 1507 C CA . PHE A 1 194 ? -26.305 -19.859 1.097 1.00 46.94 194 PHE A CA 1
ATOM 1508 C C . PHE A 1 194 ? -25.770 -21.297 1.166 1.00 46.94 194 PHE A C 1
ATOM 1510 O O . PHE A 1 194 ? -24.649 -21.570 0.737 1.00 46.94 194 PHE A O 1
ATOM 1517 N N . ARG A 1 195 ? -26.567 -22.229 1.703 1.00 64.25 195 ARG A N 1
ATOM 1518 C CA . ARG A 1 195 ? -26.370 -23.660 1.434 1.00 64.25 195 ARG A CA 1
ATOM 1519 C C . ARG A 1 195 ? -26.655 -23.893 -0.050 1.00 64.25 195 ARG A C 1
ATOM 1521 O O . ARG A 1 195 ? -27.716 -23.522 -0.553 1.00 64.25 195 ARG A O 1
ATOM 1528 N N . LYS A 1 196 ? -25.674 -24.441 -0.765 1.00 57.19 196 LYS A N 1
ATOM 1529 C CA . LYS A 1 196 ? -25.800 -24.797 -2.178 1.00 57.19 196 LYS A CA 1
ATOM 1530 C C . LYS A 1 196 ? -26.780 -25.966 -2.273 1.00 57.19 196 LYS A C 1
ATOM 1532 O O . LYS A 1 196 ? -26.571 -26.999 -1.656 1.00 57.19 196 LYS A O 1
ATOM 1537 N N . LYS A 1 197 ? -27.875 -25.763 -3.002 1.00 44.62 197 LYS A N 1
ATOM 1538 C CA . LYS A 1 197 ? -28.883 -26.785 -3.295 1.00 44.62 197 LYS A CA 1
ATOM 1539 C C . LYS A 1 197 ? -28.205 -27.926 -4.068 1.00 44.62 197 LYS A C 1
ATOM 1541 O O . LYS A 1 197 ? -27.819 -27.696 -5.215 1.00 44.62 197 LYS A O 1
ATOM 1546 N N . GLY A 1 198 ? -28.028 -29.086 -3.433 1.00 46.44 198 GLY A N 1
ATOM 1547 C CA . GLY A 1 198 ? -27.468 -30.278 -4.077 1.00 46.44 198 GLY A CA 1
ATOM 1548 C C . GLY A 1 198 ? -26.887 -31.379 -3.180 1.00 46.44 198 GLY A C 1
ATOM 1549 O O . GLY A 1 198 ? -26.582 -32.416 -3.742 1.00 46.44 198 GLY A O 1
ATOM 1550 N N . ASP A 1 199 ? -26.745 -31.192 -1.862 1.00 52.09 199 ASP A N 1
ATOM 1551 C CA . ASP A 1 199 ? -26.135 -32.209 -0.978 1.00 52.09 199 ASP A CA 1
ATOM 1552 C C . ASP A 1 199 ? -27.128 -32.744 0.074 1.00 52.09 199 ASP A C 1
ATOM 1554 O O . ASP A 1 199 ? -26.882 -32.633 1.272 1.00 52.09 199 ASP A O 1
ATOM 1558 N N . ASP A 1 200 ? -28.256 -33.286 -0.385 1.00 47.38 200 ASP A N 1
ATOM 1559 C CA . ASP A 1 200 ? -29.088 -34.236 0.368 1.00 47.38 200 ASP A CA 1
ATOM 1560 C C . ASP A 1 200 ? -29.377 -35.418 -0.591 1.00 47.38 200 ASP A C 1
ATOM 1562 O O . ASP A 1 200 ? -29.571 -35.157 -1.781 1.00 47.38 200 ASP A O 1
ATOM 1566 N N . ASP A 1 201 ? -29.386 -36.651 -0.057 1.00 39.31 201 ASP A N 1
ATOM 1567 C CA . ASP A 1 201 ? -29.443 -38.001 -0.687 1.00 39.31 201 ASP A CA 1
ATOM 1568 C C . ASP A 1 201 ? -28.025 -38.645 -0.778 1.00 39.31 201 ASP A C 1
ATOM 1570 O O . ASP A 1 201 ? -27.143 -38.118 -1.449 1.00 39.31 201 ASP A O 1
ATOM 1574 N N . ASP A 1 202 ? -27.637 -39.715 -0.068 1.00 36.84 202 ASP A N 1
ATOM 1575 C CA . ASP A 1 202 ? -28.372 -40.895 0.406 1.00 36.84 202 ASP A CA 1
ATOM 1576 C C . ASP A 1 202 ? -27.812 -41.453 1.738 1.00 36.84 202 ASP A C 1
ATOM 1578 O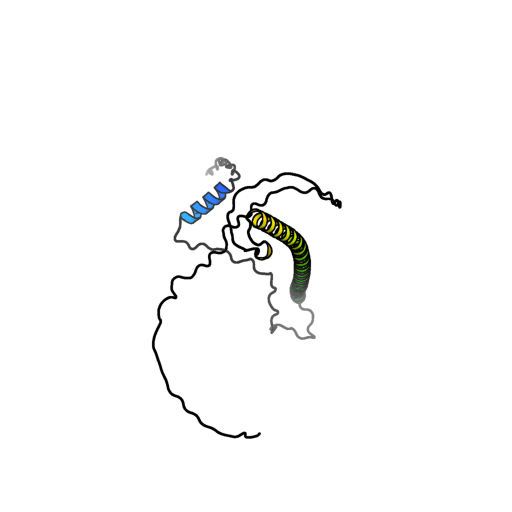 O . ASP A 1 202 ? -26.597 -41.549 1.943 1.00 36.84 202 ASP A O 1
ATOM 1582 N N . GLU A 1 203 ? -28.727 -41.858 2.623 1.00 41.34 203 GLU A N 1
ATOM 1583 C CA . GLU A 1 203 ? -28.493 -42.842 3.685 1.00 41.34 203 GLU A CA 1
ATOM 1584 C C . GLU A 1 203 ? -28.591 -44.276 3.114 1.00 41.34 203 GLU A C 1
ATOM 1586 O O . GLU A 1 203 ? -29.365 -44.533 2.195 1.00 41.34 203 GLU A O 1
ATOM 1591 N N . GLU A 1 204 ? -27.863 -45.191 3.769 1.00 36.44 204 GLU A N 1
ATOM 1592 C CA . GLU A 1 204 ? -28.005 -46.663 3.803 1.00 36.44 204 GLU A CA 1
ATOM 1593 C C . GLU A 1 204 ? -27.254 -47.530 2.768 1.00 36.44 204 GLU A C 1
ATOM 1595 O O . GLU A 1 204 ? -27.684 -47.720 1.636 1.00 36.44 204 GLU A O 1
ATOM 1600 N N . GLU A 1 205 ? -26.199 -48.218 3.232 1.00 36.53 205 GLU A N 1
ATOM 1601 C CA . GLU A 1 205 ? -26.206 -49.689 3.205 1.00 36.53 205 GLU A CA 1
ATOM 1602 C C . GLU A 1 205 ? -25.391 -50.253 4.386 1.00 36.53 205 GLU A C 1
ATOM 1604 O O . GLU A 1 205 ? -24.279 -49.806 4.682 1.00 36.53 205 GLU A O 1
ATOM 1609 N N . GLU A 1 206 ? -26.008 -51.198 5.093 1.00 40.28 206 GLU A N 1
ATOM 1610 C CA . GLU A 1 206 ? -25.490 -51.915 6.254 1.00 40.28 206 GLU A CA 1
ATOM 1611 C C . GLU A 1 206 ? -24.355 -52.895 5.905 1.00 40.28 206 GLU A C 1
ATOM 1613 O O . GLU A 1 206 ? -24.223 -53.372 4.779 1.00 40.28 206 GLU A O 1
ATOM 1618 N N . GLY A 1 207 ? -23.537 -53.210 6.913 1.00 33.66 207 GLY A N 1
ATOM 1619 C CA . GLY A 1 207 ? -22.443 -54.176 6.836 1.00 33.66 207 GLY A CA 1
ATOM 1620 C C . GLY A 1 207 ? -21.869 -54.502 8.218 1.00 33.66 207 GLY A C 1
ATOM 1621 O O . GLY A 1 207 ? -20.714 -54.204 8.517 1.00 33.66 207 GLY A O 1
ATOM 1622 N N . ASP A 1 208 ? -22.709 -55.063 9.082 1.00 35.50 208 ASP A N 1
ATOM 1623 C CA . ASP A 1 208 ? -22.372 -56.031 10.136 1.00 35.50 208 ASP A CA 1
ATOM 1624 C C . ASP A 1 208 ? -21.544 -57.208 9.561 1.00 35.50 208 ASP A C 1
ATOM 1626 O O . ASP A 1 208 ? -21.713 -57.585 8.411 1.00 35.50 208 ASP A O 1
ATOM 1630 N N . GLY A 1 209 ? -20.595 -57.872 10.221 1.00 35.25 209 GLY A N 1
ATOM 1631 C CA . GLY A 1 209 ? -20.073 -57.893 11.579 1.00 35.25 209 GLY A CA 1
ATOM 1632 C C . GLY A 1 209 ? -18.957 -58.965 11.660 1.00 35.25 209 GLY A C 1
ATOM 1633 O O . GLY A 1 209 ? -18.628 -59.608 10.670 1.00 35.25 209 GLY A O 1
ATOM 1634 N N . GLU A 1 210 ? -18.433 -59.173 12.873 1.00 36.75 210 GLU A N 1
ATOM 1635 C CA . GLU A 1 210 ? -17.598 -60.306 13.343 1.00 36.75 210 GLU A CA 1
ATOM 1636 C C . GLU A 1 210 ? -16.054 -60.181 13.423 1.00 36.75 210 GLU A C 1
ATOM 1638 O O . GLU A 1 210 ? -15.265 -60.477 12.533 1.00 36.75 210 GLU A O 1
ATOM 1643 N N . SER A 1 211 ? -15.669 -59.790 14.643 1.00 40.22 211 SER A N 1
ATOM 1644 C CA . SER A 1 211 ? -14.572 -60.233 15.522 1.00 40.22 211 SER A CA 1
ATOM 1645 C C . SER A 1 211 ? -13.708 -61.468 15.189 1.00 40.22 211 SER A C 1
ATOM 1647 O O . SER A 1 211 ? -14.241 -62.554 15.003 1.00 40.22 211 SER A O 1
ATOM 1649 N N . SER A 1 212 ? -12.390 -61.351 15.435 1.00 37.75 212 SER A N 1
ATOM 1650 C CA . SER A 1 212 ? -11.565 -62.220 16.327 1.00 37.75 212 SER A CA 1
ATOM 1651 C C . SER A 1 212 ? -10.082 -61.799 16.211 1.00 37.75 212 SER A C 1
ATOM 1653 O O . SER A 1 212 ? -9.570 -61.728 15.104 1.00 37.75 212 SER A O 1
ATOM 1655 N N . ARG A 1 213 ? -9.412 -61.282 17.253 1.00 39.78 213 ARG A N 1
ATOM 1656 C CA . ARG A 1 213 ? -8.658 -61.996 18.316 1.00 39.78 213 ARG A CA 1
ATOM 1657 C C . ARG A 1 213 ? -7.388 -62.731 17.817 1.00 39.78 213 ARG A C 1
ATOM 1659 O O . ARG A 1 213 ? -7.507 -63.674 1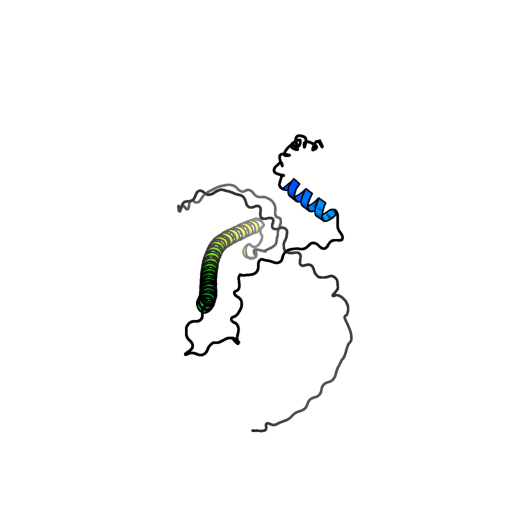7.050 1.00 39.78 213 ARG A O 1
ATOM 1666 N N . GLY A 1 214 ? -6.221 -62.345 18.356 1.00 37.72 214 GLY A N 1
ATOM 1667 C CA . GLY A 1 214 ? -4.916 -63.041 18.267 1.00 37.72 214 GLY A CA 1
ATOM 1668 C C . GLY A 1 214 ? -3.753 -62.030 18.165 1.00 37.72 214 GLY A C 1
ATOM 1669 O O . GLY A 1 214 ? -3.716 -61.310 17.178 1.00 37.72 214 GLY A O 1
ATOM 1670 N N . GLU A 1 215 ? -2.956 -61.709 19.203 1.00 43.12 215 GLU A N 1
ATOM 1671 C CA . GLU A 1 215 ? -1.766 -62.470 19.690 1.00 43.12 215 GLU A CA 1
ATOM 1672 C C . GLU A 1 215 ? -0.738 -62.618 18.530 1.00 43.12 215 GLU A C 1
ATOM 1674 O O . GLU A 1 215 ? -1.108 -63.121 17.480 1.00 43.12 215 GLU A O 1
ATOM 1679 N N . GLU A 1 216 ? 0.497 -62.089 18.504 1.00 46.66 216 GLU A N 1
ATOM 1680 C CA . GLU A 1 216 ? 1.706 -62.232 19.353 1.00 46.66 216 GLU A CA 1
ATOM 1681 C C . GLU A 1 216 ? 2.811 -61.284 18.773 1.00 46.66 216 GLU A C 1
ATOM 1683 O O . GLU A 1 216 ? 2.704 -60.872 17.619 1.00 46.66 216 GLU A O 1
ATOM 1688 N N . GLY A 1 217 ? 3.760 -60.732 19.555 1.00 38.81 217 GLY A N 1
ATOM 1689 C CA . GLY A 1 217 ? 5.205 -61.105 19.559 1.00 38.81 217 GLY A CA 1
ATOM 1690 C C . GLY A 1 217 ? 5.905 -60.982 18.184 1.00 38.81 217 GLY A C 1
ATOM 1691 O O . GLY A 1 217 ? 5.493 -61.640 17.246 1.00 38.81 217 GLY A O 1
ATOM 1692 N N . GLU A 1 218 ? 6.962 -60.212 17.896 1.00 57.66 218 GLU A N 1
ATOM 1693 C CA . GLU A 1 218 ? 8.204 -59.827 18.589 1.00 57.66 218 GLU A CA 1
ATOM 1694 C C . GLU A 1 218 ? 8.985 -58.807 17.698 1.00 57.66 218 GLU A C 1
ATOM 1696 O O . GLU A 1 218 ? 8.646 -58.641 16.522 1.00 57.66 218 GLU A O 1
ATOM 1701 N N . PRO A 1 219 ? 10.047 -58.140 18.201 1.00 70.56 219 PRO A N 1
ATOM 1702 C CA . PRO A 1 219 ? 10.864 -57.170 17.460 1.00 70.56 219 PRO A CA 1
ATOM 1703 C C . PRO A 1 219 ? 12.023 -57.830 16.689 1.00 70.56 219 PRO A C 1
ATOM 1705 O O . PRO A 1 219 ? 12.507 -58.890 17.084 1.00 70.56 219 PRO A O 1
ATOM 1708 N N . ARG A 1 220 ? 12.535 -57.178 15.631 1.00 57.09 220 ARG A N 1
ATOM 1709 C CA . ARG A 1 220 ? 13.844 -57.513 15.037 1.00 57.09 220 ARG A CA 1
ATOM 1710 C C . ARG A 1 220 ? 14.636 -56.277 14.616 1.00 57.09 220 ARG A C 1
ATOM 1712 O O . ARG A 1 220 ? 14.130 -55.411 13.908 1.00 57.09 220 ARG A O 1
ATOM 1719 N N . ASP A 1 221 ? 15.874 -56.275 15.090 1.00 59.56 221 ASP A N 1
ATOM 1720 C CA . ASP A 1 221 ? 16.965 -55.327 14.888 1.00 59.56 221 ASP A CA 1
ATOM 1721 C C . ASP A 1 221 ? 17.408 -55.163 13.424 1.00 59.56 221 ASP A C 1
ATOM 1723 O O . ASP A 1 221 ? 17.448 -56.141 12.672 1.00 59.56 221 ASP A O 1
ATOM 1727 N N . ALA A 1 222 ? 17.818 -53.940 13.066 1.00 50.81 222 ALA A N 1
ATOM 1728 C CA . ALA A 1 222 ? 19.167 -53.570 12.598 1.00 50.81 222 ALA A CA 1
ATOM 1729 C C . ALA A 1 222 ? 19.228 -52.063 12.291 1.00 50.81 222 ALA A C 1
ATOM 1731 O O . ALA A 1 222 ? 18.342 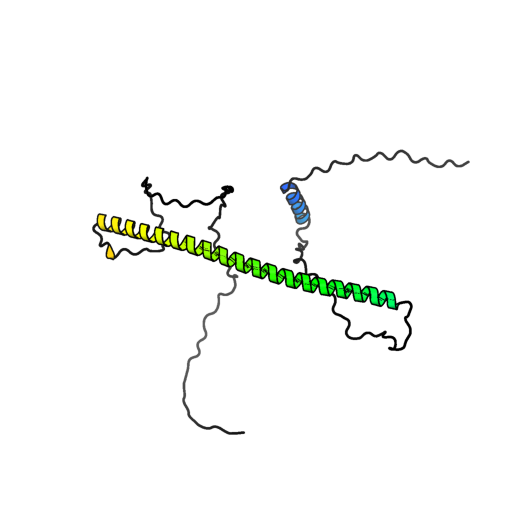-51.572 11.555 1.00 50.81 222 ALA A O 1
#

Sequence (222 aa):
MSTSPQAGPSAASPIRKRHHLDPHEQQARALEKLLAHPERQVHIPAPPREKSIRPPREIQKNVVGSSAGAGSGEFHVYKHARRREYERIKLMEDGANKIMQAEEFARQHAAKVMQDEAKTDKNRAKREKKKLAALKARAAAKGQNPDKVKLHDGPGRGDGARAGRRDSNDGDDDDGEASKRRRIHNEETGGILFRKKGDDDDEEEEGDGESSRGEEGEPRDA

Radius of gyration: 39.06 Å; chains: 1; bounding box: 85×92×115 Å

Foldseek 3Di:
DDDDDDDDDDDPDPPPDDPPDDPVRVVVVVVVVCVVCVVDDDDDDDPDDDDDQDDDDPDDPDDDDPPDDDDPCVVVVVVVVVVSVVVVVVSVVVVVVVVVVVVVVVVVVVVVVVVVVVVVVVVVVVVLVVVLVVVLVVCVVVVHDSVPDDDDPDPDPDDDDPDDDDDDDDDDDDDDDDDPPDDPDDPPCPDDDDDPPDPDDDDDDDDDDDDDDDDDDDDDDD

Secondary structure (DSSP, 8-state):
--PPPPPPP-------------HHHHHHHHHHHHHT-TTSPP-PPPPPPPP-PPPPPS--TT---TT----TTHHHHHHHHHHHHHHHHHHHHHHHHHHHHHHHHHHHHHHHHHHHHHHHHHHHHHHHHHHHHHHHHHHHHTT--GGG------------------------------------------------TT------------------------

Organism: NCBI:txid84751

InterPro domains:
  IPR009548 PRKR-interacting protein 1 [PF06658] (38-166)
  IPR009548 PRKR-interacting protein 1 [PTHR13507] (21-206)